Protein AF-J7G886-F1 (afdb_monomer)

Structure (mmCIF, N/CA/C/O backbone):
data_AF-J7G886-F1
#
_entry.id   AF-J7G886-F1
#
l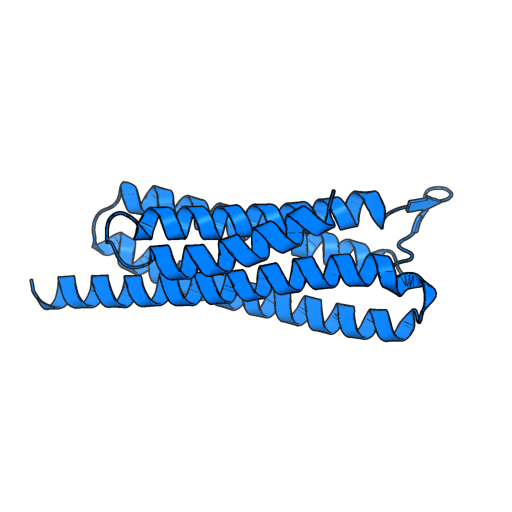oop_
_atom_site.group_PDB
_atom_site.id
_atom_site.type_symbol
_atom_site.label_atom_id
_atom_site.label_alt_id
_atom_site.label_comp_id
_atom_site.label_as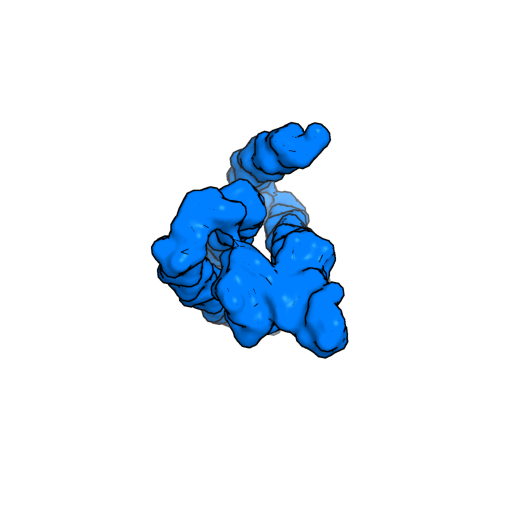ym_id
_atom_site.label_entity_id
_atom_site.label_seq_id
_atom_site.pdbx_PDB_ins_code
_atom_site.Cartn_x
_atom_site.Cartn_y
_atom_site.Cartn_z
_atom_site.occupancy
_atom_site.B_iso_or_equiv
_atom_site.auth_seq_id
_atom_site.auth_comp_id
_atom_site.auth_asym_id
_atom_site.auth_atom_id
_atom_site.pdbx_PDB_model_num
ATOM 1 N N . MET A 1 1 ? -10.108 7.748 -20.318 1.00 38.34 1 MET A N 1
ATOM 2 C CA . MET A 1 1 ? -10.809 7.010 -19.237 1.00 38.34 1 MET A CA 1
ATOM 3 C C . MET A 1 1 ? -10.047 7.001 -17.897 1.00 38.34 1 MET A C 1
ATOM 5 O O . MET A 1 1 ? -10.666 7.257 -16.877 1.00 38.34 1 MET A O 1
ATOM 9 N N . TRP A 1 2 ? -8.718 6.811 -17.862 1.00 29.78 2 TRP A N 1
ATOM 10 C CA . TRP A 1 2 ? -7.922 6.730 -16.613 1.00 29.78 2 TRP A CA 1
ATOM 11 C C . TRP A 1 2 ? -7.721 8.061 -15.855 1.00 29.78 2 TRP A C 1
ATOM 13 O O . TRP A 1 2 ? -7.659 8.070 -14.627 1.00 29.78 2 TRP A O 1
ATOM 23 N N . PHE A 1 3 ? -7.699 9.195 -16.564 1.00 28.08 3 PHE A N 1
ATOM 24 C CA . PHE A 1 3 ? -7.606 10.533 -15.956 1.00 28.08 3 PHE A CA 1
ATOM 25 C C . PHE A 1 3 ? -8.826 10.870 -15.081 1.00 28.08 3 PHE A C 1
ATOM 27 O O . PHE A 1 3 ? -8.686 11.439 -14.001 1.00 28.08 3 PHE A O 1
ATOM 34 N N . PHE A 1 4 ? -10.017 10.431 -15.504 1.00 29.69 4 PHE A N 1
ATOM 35 C CA . PHE A 1 4 ? -11.245 10.562 -14.717 1.00 29.69 4 PHE A CA 1
ATOM 36 C C . PHE A 1 4 ? -11.183 9.742 -13.425 1.00 29.69 4 PHE A C 1
ATOM 38 O O . PHE A 1 4 ? -11.689 10.191 -12.406 1.00 29.69 4 PHE A O 1
ATOM 45 N N . TYR A 1 5 ? -10.506 8.590 -13.430 1.00 35.69 5 TYR A N 1
ATOM 46 C CA . TYR A 1 5 ? -10.410 7.694 -12.276 1.00 35.69 5 TYR A CA 1
ATOM 47 C C . TYR A 1 5 ? -9.501 8.249 -11.165 1.00 35.69 5 TYR A C 1
ATOM 49 O O . TYR A 1 5 ? -9.866 8.203 -9.991 1.00 35.69 5 TYR A O 1
ATOM 57 N N . CYS A 1 6 ? -8.361 8.858 -11.522 1.00 34.44 6 CYS A N 1
ATOM 58 C CA . CYS A 1 6 ? -7.499 9.557 -10.556 1.00 34.44 6 CYS A CA 1
ATOM 59 C C . CYS A 1 6 ? -8.194 10.787 -9.954 1.00 34.44 6 CYS A C 1
ATOM 61 O O . CYS A 1 6 ? -8.121 11.001 -8.744 1.00 34.44 6 CYS A O 1
ATOM 63 N N . PHE A 1 7 ? -8.934 11.544 -10.771 1.00 35.06 7 PHE A N 1
ATOM 64 C CA . PHE A 1 7 ? -9.716 12.688 -10.298 1.00 35.06 7 PHE A CA 1
ATOM 65 C C . PHE A 1 7 ? -10.857 12.252 -9.362 1.00 35.06 7 PHE A C 1
ATOM 67 O O . PHE A 1 7 ? -11.113 12.896 -8.343 1.00 35.06 7 PHE A O 1
ATOM 74 N N . PHE A 1 8 ? -11.505 11.120 -9.661 1.00 40.34 8 PHE A N 1
ATOM 75 C CA . PHE A 1 8 ? -12.571 10.546 -8.836 1.00 40.34 8 PHE A CA 1
ATOM 76 C C . PHE A 1 8 ? -12.041 10.032 -7.488 1.00 40.34 8 PHE A C 1
ATOM 78 O O . PHE A 1 8 ? -12.617 10.342 -6.449 1.00 40.34 8 PHE A O 1
ATOM 85 N N . LEU A 1 9 ? -10.897 9.337 -7.475 1.00 43.22 9 LEU A N 1
ATOM 86 C CA . LEU A 1 9 ? -10.222 8.884 -6.248 1.00 43.22 9 LEU A CA 1
ATOM 87 C C . LEU A 1 9 ? -9.746 10.051 -5.373 1.00 43.22 9 LEU A C 1
ATOM 89 O O . LEU A 1 9 ? -9.846 9.986 -4.149 1.00 43.22 9 LEU A O 1
ATOM 93 N N . GLN A 1 10 ? -9.275 11.143 -5.981 1.00 44.25 10 GLN A N 1
ATOM 94 C CA . GLN A 1 10 ? -8.858 12.339 -5.248 1.00 44.25 10 GLN A CA 1
ATOM 95 C C . GLN A 1 10 ? -10.053 13.065 -4.604 1.00 44.25 10 GLN A C 1
ATOM 97 O O . GLN A 1 10 ? -9.956 13.504 -3.457 1.00 44.25 10 GLN A O 1
ATOM 102 N N . LYS A 1 11 ? -11.208 13.107 -5.286 1.00 44.22 11 LYS A N 1
ATOM 103 C CA . LYS A 1 11 ? -12.474 13.620 -4.731 1.00 44.22 11 LYS A CA 1
ATOM 104 C C . LYS A 1 11 ? -13.032 12.723 -3.617 1.00 44.22 11 LYS A C 1
ATOM 106 O O . LYS A 1 11 ? -13.479 13.236 -2.593 1.00 44.22 11 LYS A O 1
ATOM 111 N N . ILE A 1 12 ? -12.948 11.400 -3.781 1.00 53.50 12 ILE A N 1
ATOM 112 C CA . ILE A 1 12 ? -13.367 10.410 -2.774 1.00 53.50 12 ILE A CA 1
ATOM 113 C C . ILE A 1 12 ? -12.496 10.495 -1.516 1.00 53.50 12 ILE A C 1
ATOM 115 O O . ILE A 1 12 ? -13.039 10.484 -0.415 1.00 53.50 12 ILE A O 1
ATOM 119 N N . ASN A 1 13 ? -11.174 10.659 -1.646 1.00 47.84 13 ASN A N 1
ATOM 120 C CA . ASN A 1 13 ? -10.280 10.846 -0.495 1.00 47.84 13 ASN A CA 1
ATOM 121 C C . ASN A 1 13 ? -10.664 12.083 0.338 1.00 47.84 13 ASN A C 1
ATOM 123 O O . ASN A 1 13 ? -10.640 12.031 1.567 1.00 47.84 13 ASN A O 1
ATOM 127 N N . TYR A 1 14 ? -11.088 13.171 -0.314 1.00 46.97 14 TYR A N 1
ATOM 128 C CA . TYR A 1 14 ? -11.573 14.377 0.366 1.00 46.97 14 TYR A CA 1
ATOM 129 C C . TYR A 1 14 ? -12.938 14.166 1.043 1.00 46.97 14 TYR A C 1
ATOM 131 O O . TYR A 1 14 ? -13.145 14.583 2.182 1.00 46.97 14 TYR A O 1
ATOM 139 N N . GLN A 1 15 ? -13.869 13.475 0.377 1.00 44.41 15 GLN A N 1
ATOM 140 C CA . GLN A 1 15 ? -15.198 13.181 0.928 1.00 44.41 15 GLN A CA 1
ATOM 141 C C . GLN A 1 15 ? -15.174 12.137 2.056 1.00 44.41 15 GLN A C 1
ATOM 143 O O . GLN A 1 15 ? -15.980 12.216 2.983 1.00 44.41 15 GLN A O 1
ATOM 148 N N . LEU A 1 16 ? -14.224 11.199 2.042 1.00 46.91 16 LEU A N 1
ATOM 149 C CA . LEU A 1 16 ? -13.990 10.258 3.142 1.00 46.91 16 LEU A CA 1
ATOM 150 C C . LEU A 1 16 ? -13.509 10.960 4.412 1.00 46.91 16 LEU A C 1
ATOM 152 O O . LEU A 1 16 ? -13.901 10.561 5.508 1.00 46.91 16 LEU A O 1
ATOM 156 N N . CYS A 1 17 ? -12.740 12.041 4.257 1.00 43.94 17 CYS A N 1
ATOM 157 C CA . CYS A 1 17 ? -12.354 12.923 5.356 1.00 43.94 17 CYS A CA 1
ATOM 158 C C . CYS A 1 17 ? -13.584 13.596 6.009 1.00 43.94 17 CYS A C 1
ATOM 160 O O . CYS A 1 17 ? -13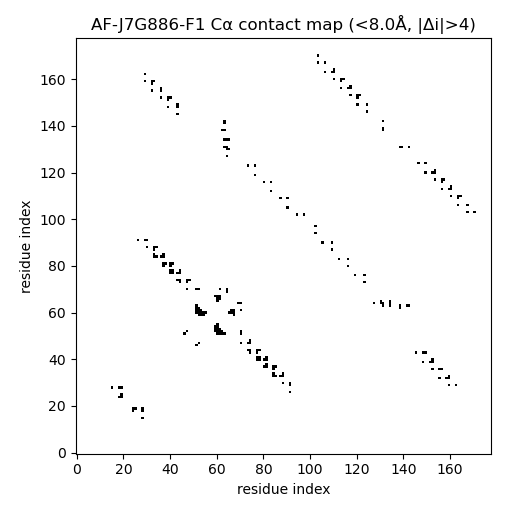.626 13.778 7.222 1.00 43.94 17 CYS A O 1
ATOM 162 N N . LEU A 1 18 ? -14.637 13.888 5.230 1.00 40.72 18 LEU A N 1
ATOM 163 C CA . LEU A 1 18 ? -15.890 14.498 5.709 1.00 40.72 18 LEU A CA 1
ATOM 164 C C . LEU A 1 18 ? -16.891 13.494 6.320 1.00 40.72 18 LEU A C 1
ATOM 166 O O . LEU A 1 18 ? -17.712 13.866 7.157 1.00 40.72 18 LEU A O 1
ATOM 170 N N . LEU A 1 19 ? -16.823 12.202 5.977 1.00 44.38 19 LEU A N 1
ATOM 171 C CA . LEU A 1 19 ? -17.707 11.151 6.523 1.00 44.38 19 LEU A CA 1
ATOM 172 C C . LEU A 1 19 ? -17.414 10.769 7.993 1.00 44.38 19 LEU A C 1
ATOM 174 O O . LEU A 1 19 ? -18.126 9.951 8.584 1.00 44.38 19 LEU A O 1
ATOM 178 N N . TYR A 1 20 ? -16.409 11.399 8.598 1.00 45.69 20 TYR A N 1
ATOM 179 C CA . TYR A 1 20 ? -15.789 11.082 9.886 1.00 45.69 20 TYR A CA 1
ATOM 180 C C . TYR A 1 20 ? -16.651 11.321 11.150 1.00 45.69 20 TYR A C 1
ATOM 182 O O . TYR A 1 20 ? -16.273 10.923 12.251 1.00 45.69 20 TYR A O 1
ATOM 190 N N . ILE A 1 21 ? -17.836 11.930 11.030 1.00 47.62 21 ILE A N 1
ATOM 191 C CA . ILE A 1 21 ? -18.557 12.529 12.176 1.00 47.62 21 ILE A CA 1
ATOM 192 C C . ILE A 1 21 ? -19.520 11.567 12.933 1.00 47.62 21 ILE A C 1
ATOM 194 O O . ILE A 1 21 ? -20.110 11.954 13.936 1.00 47.62 21 ILE A O 1
ATOM 198 N N . SER A 1 22 ? -19.672 10.278 12.577 1.00 43.94 22 SER A N 1
ATOM 199 C CA . SER A 1 22 ? -20.591 9.363 13.313 1.00 43.94 22 SER A CA 1
ATOM 200 C C . SER A 1 22 ? -20.010 7.982 13.663 1.00 43.94 22 SER A C 1
ATOM 202 O O . SER A 1 22 ? -19.372 7.328 12.844 1.00 43.94 22 SER A O 1
ATOM 204 N N . LYS A 1 23 ? -20.287 7.487 14.885 1.00 46.59 23 LYS A N 1
ATOM 205 C CA . LYS A 1 23 ? -19.792 6.203 15.445 1.00 46.59 23 LYS A CA 1
ATOM 206 C C . LYS A 1 23 ? -20.083 4.969 14.572 1.00 46.59 23 LYS A C 1
ATOM 208 O O . LYS A 1 23 ? -19.244 4.077 14.514 1.00 46.59 23 LYS A O 1
ATOM 213 N N . LYS A 1 24 ? -21.237 4.907 13.888 1.00 50.38 24 LYS A N 1
ATOM 214 C CA . LYS A 1 24 ? -21.554 3.819 12.932 1.00 50.38 24 LYS A CA 1
ATOM 215 C C . LYS A 1 24 ? -20.799 3.969 11.604 1.00 50.38 24 LYS A C 1
ATOM 217 O O . LYS A 1 24 ? -20.527 2.971 10.949 1.00 50.38 24 LYS A O 1
ATOM 222 N N . LYS A 1 25 ? -20.408 5.196 11.241 1.00 61.03 25 LYS A N 1
ATOM 223 C CA . LYS A 1 25 ? -19.623 5.482 10.034 1.00 61.03 25 LYS A CA 1
ATOM 224 C C . LYS A 1 25 ? -18.153 5.106 10.207 1.00 61.03 25 LYS A C 1
ATOM 226 O O . LYS A 1 25 ? -17.530 4.744 9.231 1.00 61.03 25 LYS A O 1
ATOM 231 N N . PHE A 1 26 ? -17.617 5.075 11.428 1.00 68.88 26 PHE A N 1
ATOM 232 C CA . PHE A 1 26 ? -16.184 4.850 11.661 1.00 68.88 26 PHE A CA 1
ATOM 233 C C . PHE A 1 26 ? -15.667 3.467 11.221 1.00 68.88 26 PHE A C 1
ATOM 235 O O . PHE A 1 26 ? -14.660 3.378 10.522 1.00 68.88 26 PHE A O 1
ATOM 242 N N . LYS A 1 27 ? -16.378 2.384 11.574 1.00 74.50 27 LYS A N 1
ATOM 243 C CA . LYS A 1 27 ? -16.023 1.021 11.128 1.00 74.50 27 LYS A CA 1
ATOM 244 C C . LYS A 1 27 ? -16.118 0.888 9.608 1.00 74.50 27 LYS A C 1
ATOM 246 O O . LYS A 1 27 ? -15.255 0.279 8.984 1.00 74.50 27 LYS A O 1
ATOM 251 N N . PHE A 1 28 ? -17.144 1.505 9.023 1.00 78.44 28 PHE A N 1
ATOM 252 C CA . PHE A 1 28 ? -17.324 1.559 7.578 1.00 78.44 28 PHE A CA 1
ATOM 253 C C . PHE A 1 28 ? -16.210 2.369 6.899 1.00 78.44 28 PHE A C 1
ATOM 255 O O . PHE A 1 28 ? -15.655 1.916 5.907 1.00 78.44 28 PHE A O 1
ATOM 262 N N . THR A 1 29 ? -15.800 3.506 7.470 1.00 78.56 29 THR A N 1
ATOM 263 C CA . THR A 1 29 ? -14.669 4.308 6.987 1.00 78.56 29 THR A CA 1
ATOM 264 C C . THR A 1 29 ? -13.368 3.509 7.027 1.00 78.56 29 THR A C 1
ATOM 266 O O . THR A 1 29 ? -12.637 3.522 6.043 1.00 78.56 29 THR A O 1
ATOM 269 N N . ARG A 1 30 ? -13.093 2.756 8.103 1.00 81.06 30 ARG A N 1
ATOM 270 C CA . ARG A 1 30 ? -11.923 1.855 8.174 1.00 81.06 30 ARG A CA 1
ATOM 271 C C . ARG A 1 30 ? -11.953 0.793 7.089 1.00 81.06 30 ARG A C 1
ATOM 273 O O . ARG A 1 30 ? -10.993 0.661 6.340 1.00 81.06 30 ARG A O 1
ATOM 280 N N . PHE A 1 31 ? -13.075 0.086 6.977 1.00 85.88 31 PHE A N 1
ATOM 281 C CA . PHE A 1 31 ? -13.272 -0.919 5.940 1.00 85.88 31 PHE A CA 1
ATOM 282 C C . PHE A 1 31 ? -13.021 -0.343 4.541 1.00 85.88 31 PHE A C 1
ATOM 284 O O . PHE A 1 31 ? -12.310 -0.941 3.734 1.00 85.88 31 PHE A O 1
ATOM 291 N N . LEU A 1 32 ? -13.560 0.845 4.271 1.00 86.19 32 LEU A N 1
ATOM 292 C CA . LEU A 1 32 ? -13.453 1.505 2.981 1.00 86.19 32 LEU A CA 1
ATOM 293 C C . LEU A 1 32 ? -12.010 1.956 2.701 1.00 86.19 32 LEU A C 1
ATOM 295 O O . LEU A 1 32 ? -11.483 1.646 1.636 1.00 86.19 32 LEU A O 1
ATOM 299 N N . ILE A 1 33 ? -11.326 2.586 3.663 1.00 86.44 33 ILE A N 1
ATOM 300 C CA . ILE A 1 33 ? -9.911 2.976 3.521 1.00 86.44 33 ILE A CA 1
ATOM 301 C C . ILE A 1 33 ? -9.030 1.745 3.264 1.00 86.44 33 ILE A C 1
ATOM 303 O O . ILE A 1 33 ? -8.197 1.773 2.358 1.00 86.44 33 ILE A O 1
ATOM 307 N N . TYR A 1 34 ? -9.221 0.653 4.011 1.00 88.88 34 TYR A N 1
ATOM 308 C CA . TYR A 1 34 ? -8.404 -0.557 3.857 1.00 88.88 34 TYR A CA 1
ATOM 309 C C . TYR A 1 34 ? -8.686 -1.258 2.526 1.00 88.88 34 TYR A C 1
ATOM 311 O O . TYR A 1 34 ? -7.758 -1.724 1.868 1.00 88.88 34 TYR A O 1
ATOM 319 N N . SER A 1 35 ? -9.942 -1.252 2.073 1.00 88.44 35 SER A N 1
ATOM 320 C CA . SER A 1 35 ? -10.323 -1.769 0.755 1.00 88.44 35 SER A CA 1
ATOM 321 C C . SER A 1 35 ? -9.674 -0.966 -0.373 1.00 88.44 35 SER A C 1
ATOM 323 O O . SER A 1 35 ? -9.091 -1.550 -1.286 1.00 88.44 35 SER A O 1
ATOM 325 N N . ILE A 1 36 ? -9.702 0.373 -0.292 1.00 88.75 36 ILE A N 1
ATOM 326 C CA . ILE A 1 36 ? -9.023 1.241 -1.264 1.00 88.75 36 ILE A CA 1
ATOM 327 C C . ILE A 1 36 ? -7.511 0.984 -1.241 1.00 88.75 36 ILE A C 1
ATOM 329 O O . ILE A 1 36 ? -6.888 0.921 -2.301 1.00 88.75 36 ILE A O 1
ATOM 333 N N . PHE A 1 37 ? -6.910 0.807 -0.064 1.00 88.75 37 PHE A N 1
ATOM 334 C CA . PHE A 1 37 ? -5.486 0.505 0.061 1.00 88.75 37 PHE A CA 1
ATOM 335 C C . PHE A 1 37 ? -5.112 -0.818 -0.623 1.00 88.75 37 PHE A C 1
ATOM 337 O O . PHE A 1 37 ? -4.203 -0.833 -1.454 1.00 88.75 37 PHE A O 1
ATOM 344 N N . VAL A 1 38 ? -5.844 -1.905 -0.343 1.00 91.94 38 VAL A N 1
ATOM 345 C CA . VAL A 1 38 ? -5.640 -3.213 -0.997 1.00 91.94 38 VAL A CA 1
ATOM 346 C C . VAL A 1 38 ? -5.783 -3.087 -2.506 1.00 91.94 38 VAL A C 1
ATOM 348 O O . VAL A 1 38 ? -4.942 -3.591 -3.249 1.00 91.94 38 VAL A O 1
ATOM 351 N N . PHE A 1 39 ? -6.814 -2.379 -2.965 1.00 90.62 39 PHE A N 1
ATOM 352 C CA . PHE A 1 39 ? -7.054 -2.173 -4.385 1.00 90.62 39 PHE A CA 1
ATOM 353 C C . PHE A 1 39 ? -5.906 -1.413 -5.065 1.00 90.62 39 PHE A C 1
ATOM 355 O O . PHE A 1 39 ? -5.445 -1.834 -6.122 1.00 90.62 39 PHE A O 1
ATOM 362 N N . ASN A 1 40 ? -5.379 -0.352 -4.445 1.00 86.12 40 ASN A N 1
ATOM 363 C CA . ASN A 1 40 ? -4.229 0.385 -4.982 1.00 86.12 40 ASN A CA 1
ATOM 364 C C . ASN A 1 40 ? -2.951 -0.470 -4.994 1.00 86.12 40 ASN A C 1
ATOM 366 O O . ASN A 1 40 ? -2.216 -0.453 -5.980 1.00 86.12 40 ASN A O 1
ATOM 370 N N . ALA A 1 41 ? -2.696 -1.258 -3.945 1.00 88.19 41 ALA A N 1
ATOM 371 C CA . ALA A 1 41 ? -1.558 -2.179 -3.908 1.00 88.19 41 ALA A CA 1
ATOM 372 C C . ALA A 1 41 ? -1.673 -3.277 -4.984 1.00 88.19 41 ALA A C 1
ATOM 374 O O . ALA A 1 41 ? -0.689 -3.617 -5.646 1.00 88.19 41 ALA A O 1
ATOM 375 N N . TYR A 1 42 ? -2.886 -3.790 -5.210 1.00 90.50 42 TYR A N 1
ATOM 376 C CA . TYR A 1 42 ? -3.182 -4.730 -6.288 1.00 90.50 42 TYR A CA 1
ATOM 377 C C . TYR A 1 42 ? -2.974 -4.105 -7.666 1.00 90.50 42 TYR A C 1
ATOM 379 O O . TYR A 1 42 ? -2.291 -4.698 -8.501 1.00 90.50 42 TYR A O 1
ATOM 387 N N . GLN A 1 43 ? -3.495 -2.897 -7.897 1.00 87.81 43 GLN A N 1
ATOM 388 C CA . GLN A 1 43 ? -3.276 -2.169 -9.145 1.00 87.81 43 GLN A CA 1
ATOM 389 C C . GLN A 1 43 ? -1.791 -1.936 -9.406 1.00 87.81 43 GLN A C 1
ATOM 391 O O . GLN A 1 43 ? -1.341 -2.138 -10.531 1.00 87.81 43 GLN A O 1
ATOM 396 N N . LEU A 1 44 ? -1.018 -1.582 -8.376 1.00 86.12 44 LEU A N 1
ATOM 397 C CA . LEU A 1 44 ? 0.426 -1.419 -8.497 1.00 86.12 44 LEU A CA 1
ATOM 398 C C . LEU A 1 44 ? 1.096 -2.723 -8.934 1.00 86.12 44 LEU A C 1
ATOM 400 O O . LEU A 1 44 ? 1.834 -2.736 -9.917 1.00 86.12 44 LEU A O 1
ATOM 404 N N . LYS A 1 45 ? 0.786 -3.839 -8.262 1.00 88.50 45 LYS A N 1
ATOM 405 C CA . LYS A 1 45 ? 1.306 -5.165 -8.622 1.00 88.50 45 LYS A CA 1
ATOM 406 C C . LYS A 1 45 ? 0.933 -5.544 -10.056 1.00 88.50 45 LYS A C 1
ATOM 408 O O . LYS A 1 45 ? 1.794 -6.008 -10.801 1.00 88.50 45 LYS A O 1
ATOM 413 N N . PHE A 1 46 ? -0.330 -5.366 -10.436 1.00 87.12 46 PHE A N 1
ATOM 414 C CA . PHE A 1 46 ? -0.833 -5.686 -11.771 1.00 87.12 46 PHE A CA 1
ATOM 415 C C . PHE A 1 46 ? -0.134 -4.843 -12.840 1.00 87.12 46 PHE A C 1
ATOM 417 O O . PHE A 1 46 ? 0.347 -5.380 -13.834 1.00 87.12 46 PHE A O 1
ATOM 424 N N . TYR A 1 47 ? -0.004 -3.537 -12.604 1.00 82.50 47 TYR A N 1
ATOM 425 C CA . TYR A 1 47 ? 0.669 -2.618 -13.514 1.00 82.50 47 TYR A CA 1
ATOM 426 C C . TYR A 1 47 ? 2.146 -2.982 -13.703 1.00 82.50 47 TYR A C 1
ATOM 428 O O . TYR A 1 47 ? 2.612 -3.081 -14.835 1.00 82.50 47 TYR A O 1
ATOM 436 N N . LEU A 1 48 ? 2.862 -3.254 -12.607 1.00 79.81 48 LEU A N 1
ATOM 437 C CA . LEU A 1 48 ? 4.249 -3.721 -12.642 1.00 79.81 48 LEU A CA 1
ATOM 438 C C . LEU A 1 48 ? 4.390 -5.054 -13.396 1.00 79.81 48 LEU A C 1
ATOM 440 O O . LEU A 1 48 ? 5.299 -5.217 -14.206 1.00 79.81 48 LEU A O 1
ATOM 444 N N . SER A 1 49 ? 3.492 -6.007 -13.136 1.00 81.44 49 SER A N 1
ATOM 445 C CA . SER A 1 49 ? 3.592 -7.362 -13.691 1.00 81.44 49 SER A CA 1
ATOM 446 C C . SER A 1 49 ? 3.276 -7.409 -15.184 1.00 81.44 49 SER A C 1
ATOM 448 O O . SER A 1 49 ? 3.917 -8.170 -15.896 1.00 81.44 49 SER A O 1
ATOM 450 N N . ASN A 1 50 ? 2.327 -6.595 -15.657 1.00 75.94 50 ASN A N 1
ATOM 451 C CA . ASN A 1 50 ? 1.811 -6.699 -17.025 1.00 75.94 50 ASN A CA 1
ATOM 452 C C . ASN A 1 50 ? 2.369 -5.648 -17.985 1.00 75.94 50 ASN A C 1
ATOM 454 O O . ASN A 1 50 ? 2.469 -5.920 -19.174 1.00 75.94 50 ASN A O 1
ATOM 458 N N . ASN A 1 51 ? 2.722 -4.455 -17.495 1.00 68.81 51 ASN A N 1
ATOM 459 C CA . ASN A 1 51 ? 3.154 -3.353 -18.366 1.00 68.81 51 ASN A CA 1
ATOM 460 C C . ASN A 1 51 ? 4.658 -3.091 -18.308 1.00 68.81 51 ASN A C 1
ATOM 462 O O . ASN A 1 51 ? 5.182 -2.349 -19.136 1.00 68.81 51 ASN A O 1
ATOM 466 N N . ILE A 1 52 ? 5.351 -3.645 -17.311 1.00 68.31 52 ILE A N 1
ATOM 467 C CA . ILE A 1 52 ? 6.773 -3.364 -17.086 1.00 68.31 52 ILE A CA 1
ATOM 468 C C . ILE A 1 52 ? 7.629 -4.615 -17.268 1.00 68.31 52 ILE A C 1
ATOM 470 O O . ILE A 1 52 ? 8.793 -4.488 -17.624 1.00 68.31 52 ILE A O 1
ATOM 474 N N . ARG A 1 53 ? 7.073 -5.816 -17.090 1.00 65.12 53 ARG A N 1
ATOM 475 C CA . ARG A 1 53 ? 7.795 -7.077 -17.269 1.00 65.12 53 ARG A CA 1
ATOM 476 C C . ARG A 1 53 ? 7.608 -7.598 -18.695 1.00 65.12 53 ARG A C 1
ATOM 478 O O . ARG A 1 53 ? 6.576 -8.176 -19.012 1.00 65.12 53 ARG A O 1
ATOM 485 N N . PHE A 1 54 ? 8.621 -7.438 -19.541 1.00 63.78 54 PHE A N 1
ATOM 486 C CA . PHE A 1 54 ? 8.650 -8.031 -20.880 1.00 63.78 54 PHE A CA 1
ATOM 487 C C . PHE A 1 54 ? 9.506 -9.294 -20.869 1.00 63.78 54 PHE A C 1
ATOM 489 O O . PHE A 1 54 ? 10.504 -9.365 -20.156 1.00 63.78 54 PHE A O 1
ATOM 496 N N . THR A 1 55 ? 9.129 -10.305 -21.645 1.00 55.81 55 THR A N 1
ATOM 497 C CA . THR A 1 55 ? 9.963 -11.493 -21.866 1.00 55.81 55 THR A CA 1
ATOM 498 C C . THR A 1 55 ? 10.595 -11.376 -23.247 1.00 55.81 55 THR A C 1
ATOM 500 O O . THR A 1 55 ? 9.889 -11.368 -24.248 1.00 55.81 55 THR A O 1
ATOM 503 N N . VAL A 1 56 ? 11.922 -11.257 -23.309 1.00 56.34 56 VAL A N 1
ATOM 504 C CA . VAL A 1 56 ? 12.692 -11.217 -24.559 1.00 56.34 56 VAL A CA 1
ATOM 505 C C . VAL A 1 56 ? 13.655 -12.398 -24.541 1.00 56.34 56 VAL A C 1
ATOM 507 O O . VAL A 1 56 ? 14.514 -12.476 -23.666 1.00 56.34 56 VAL A O 1
ATOM 510 N N . MET A 1 57 ? 13.498 -13.343 -25.475 1.00 50.91 57 MET 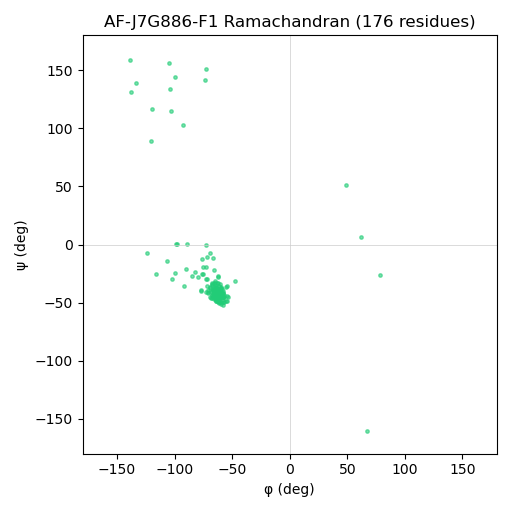A N 1
ATOM 511 C CA . MET A 1 57 ? 14.353 -14.540 -25.591 1.00 50.91 57 MET A CA 1
ATOM 512 C C . MET A 1 57 ? 14.551 -15.290 -24.254 1.00 50.91 57 MET A C 1
ATOM 514 O O . MET A 1 57 ? 15.677 -15.538 -23.827 1.00 50.91 57 MET A O 1
ATOM 518 N N . ASN A 1 58 ? 13.454 -15.607 -23.555 1.00 55.97 58 ASN A N 1
ATOM 519 C CA . ASN A 1 58 ? 13.434 -16.263 -22.232 1.00 55.97 58 ASN A CA 1
ATOM 520 C C . ASN A 1 58 ? 14.098 -15.485 -21.081 1.00 55.97 58 ASN A C 1
ATOM 522 O O . ASN A 1 58 ? 14.178 -15.992 -19.962 1.00 55.97 58 ASN A O 1
ATOM 526 N N . ARG A 1 59 ? 14.529 -14.240 -21.307 1.00 47.56 59 ARG A N 1
ATOM 527 C CA . ARG A 1 59 ? 15.006 -13.336 -20.258 1.00 47.56 59 ARG A CA 1
ATOM 528 C C . ARG A 1 59 ? 13.939 -12.293 -19.968 1.00 47.56 59 ARG A C 1
ATOM 530 O O . ARG A 1 59 ? 13.337 -11.715 -20.870 1.00 47.56 59 ARG A O 1
ATOM 537 N N . ILE A 1 60 ? 13.678 -12.071 -18.687 1.00 60.88 60 ILE A N 1
ATOM 538 C CA . ILE A 1 60 ? 12.788 -10.997 -18.252 1.00 60.88 60 ILE A CA 1
ATOM 539 C C . ILE A 1 60 ? 13.533 -9.674 -18.445 1.00 60.88 60 ILE A C 1
ATOM 541 O O . ILE A 1 60 ? 14.738 -9.601 -18.222 1.00 60.88 60 ILE A O 1
ATOM 545 N N . TRP A 1 61 ? 12.840 -8.626 -18.868 1.00 62.16 61 TRP A N 1
ATOM 546 C CA . TRP A 1 61 ? 13.402 -7.293 -19.023 1.00 62.16 61 TRP A CA 1
ATOM 547 C C . TRP A 1 61 ? 12.410 -6.262 -18.493 1.00 62.16 61 TRP A C 1
ATOM 549 O O . TRP A 1 61 ? 11.223 -6.326 -18.815 1.00 62.16 61 TRP A O 1
ATOM 559 N N . CYS A 1 62 ? 12.888 -5.337 -17.654 1.00 71.12 62 CYS A N 1
ATOM 560 C CA . CYS A 1 62 ? 12.068 -4.272 -17.076 1.00 71.12 62 CYS A CA 1
ATOM 561 C C . CYS A 1 62 ? 12.611 -2.891 -17.459 1.00 71.12 62 CYS A C 1
ATOM 563 O O . CYS A 1 62 ? 13.415 -2.320 -16.715 1.00 71.12 62 CYS A O 1
ATOM 565 N N . PRO A 1 63 ? 12.169 -2.322 -18.596 1.00 61.47 63 PRO A N 1
ATOM 566 C CA . PRO A 1 63 ? 12.700 -1.065 -19.119 1.00 61.47 63 PRO A CA 1
ATOM 567 C C . PRO A 1 63 ? 12.469 0.124 -18.177 1.00 61.47 63 PRO A C 1
ATOM 569 O O . PRO A 1 63 ? 13.283 1.039 -18.148 1.00 61.47 63 PRO A O 1
ATOM 572 N N . ALA A 1 64 ? 11.421 0.091 -17.344 1.00 64.19 64 ALA A N 1
ATOM 573 C CA . ALA A 1 64 ? 11.152 1.155 -16.370 1.00 64.19 64 ALA A CA 1
ATOM 574 C C . ALA A 1 64 ? 12.067 1.126 -15.131 1.00 64.19 64 ALA A C 1
ATOM 576 O O . ALA A 1 64 ? 12.074 2.087 -14.368 1.00 64.19 64 ALA A O 1
ATOM 577 N N . PHE A 1 65 ? 12.821 0.042 -14.915 1.00 67.25 65 PHE A N 1
ATOM 578 C CA . PHE A 1 65 ? 13.721 -0.105 -13.763 1.00 67.25 65 PHE A CA 1
ATOM 579 C C . PHE A 1 65 ? 15.174 -0.402 -14.151 1.00 67.25 65 PHE A C 1
ATOM 581 O O . PHE A 1 65 ? 16.054 -0.396 -13.290 1.00 67.25 65 PHE A O 1
ATOM 588 N N . GLY A 1 66 ? 15.445 -0.648 -15.435 1.00 66.19 66 GLY A N 1
ATOM 589 C CA . GLY A 1 66 ? 16.771 -0.953 -15.972 1.00 66.19 66 GLY A CA 1
ATOM 590 C C . GLY A 1 66 ? 17.230 -2.395 -15.728 1.00 66.19 66 GLY A C 1
ATOM 591 O O . GLY A 1 66 ? 17.992 -2.924 -16.530 1.00 66.19 66 GLY A O 1
ATOM 592 N N . THR A 1 67 ? 16.740 -3.065 -14.676 1.00 74.25 67 THR A N 1
ATOM 593 C CA . THR A 1 67 ? 17.068 -4.469 -14.373 1.00 74.25 67 THR A CA 1
ATOM 594 C C . THR A 1 67 ? 15.848 -5.277 -13.918 1.00 74.25 67 THR A C 1
ATOM 596 O O . THR A 1 67 ? 14.839 -4.732 -13.459 1.00 74.25 67 THR A O 1
ATOM 599 N N . THR A 1 68 ? 15.944 -6.602 -14.038 1.00 77.94 68 THR A N 1
ATOM 600 C CA . THR A 1 68 ? 14.928 -7.568 -13.589 1.00 77.94 68 THR A CA 1
ATOM 601 C C . THR A 1 68 ? 14.757 -7.593 -12.079 1.00 77.94 68 THR A C 1
ATOM 603 O O . THR A 1 68 ? 13.631 -7.565 -11.591 1.00 77.94 68 THR A O 1
ATOM 606 N N . GLU A 1 69 ? 15.863 -7.579 -11.336 1.00 80.69 69 GLU A N 1
ATOM 607 C CA . GLU A 1 69 ? 15.863 -7.651 -9.871 1.00 80.69 69 GLU A CA 1
ATOM 608 C C . GLU A 1 69 ? 15.079 -6.497 -9.240 1.00 80.69 69 GLU A C 1
ATOM 610 O O . GLU A 1 69 ? 14.266 -6.699 -8.340 1.00 80.69 69 GLU A O 1
ATOM 615 N N . ARG A 1 70 ? 15.262 -5.278 -9.760 1.00 81.12 70 ARG A N 1
ATOM 616 C CA . ARG A 1 70 ? 14.563 -4.072 -9.288 1.00 81.12 70 ARG A CA 1
ATOM 617 C C . ARG A 1 70 ? 13.047 -4.183 -9.475 1.00 81.12 70 ARG A C 1
ATOM 619 O O . ARG A 1 70 ? 12.268 -3.792 -8.606 1.00 81.12 70 ARG A O 1
ATOM 626 N N . CYS A 1 71 ? 12.641 -4.774 -10.592 1.00 78.88 71 CYS A N 1
ATOM 627 C CA . CYS A 1 71 ? 11.251 -5.049 -10.932 1.00 78.88 71 CYS A CA 1
ATOM 628 C C . CYS A 1 71 ? 10.633 -6.097 -9.996 1.00 78.88 71 CYS A C 1
ATOM 630 O O . CYS A 1 71 ? 9.541 -5.896 -9.463 1.00 78.88 71 CYS A O 1
ATOM 632 N N . ASP A 1 72 ? 11.361 -7.187 -9.735 1.00 83.69 72 ASP A N 1
ATOM 633 C CA . ASP A 1 72 ? 10.929 -8.237 -8.814 1.00 83.69 72 ASP A CA 1
ATOM 634 C C . ASP A 1 72 ? 10.804 -7.715 -7.376 1.00 83.69 72 ASP A C 1
ATOM 636 O O . ASP A 1 72 ? 9.838 -8.055 -6.691 1.00 83.69 72 ASP A O 1
ATOM 640 N N . ILE A 1 73 ? 11.709 -6.836 -6.928 1.00 85.88 73 ILE A N 1
ATOM 641 C CA . ILE A 1 73 ? 11.598 -6.159 -5.626 1.00 85.88 73 ILE A CA 1
ATOM 642 C C . ILE A 1 73 ? 10.304 -5.339 -5.559 1.00 85.88 73 ILE A C 1
ATOM 644 O O . ILE A 1 73 ? 9.533 -5.497 -4.612 1.00 85.88 73 ILE A O 1
ATOM 648 N N . ALA A 1 74 ? 10.017 -4.511 -6.568 1.00 83.56 74 ALA A N 1
ATOM 649 C CA . ALA A 1 74 ? 8.803 -3.693 -6.592 1.00 83.56 74 ALA A CA 1
ATOM 650 C C . ALA A 1 74 ? 7.518 -4.547 -6.599 1.00 83.56 74 ALA A C 1
ATOM 652 O O . ALA A 1 74 ? 6.549 -4.224 -5.902 1.00 83.56 74 ALA A O 1
ATOM 653 N N . ILE A 1 75 ? 7.512 -5.666 -7.335 1.00 87.06 75 ILE A N 1
ATOM 654 C CA . ILE A 1 75 ? 6.390 -6.618 -7.371 1.00 87.06 75 ILE A CA 1
ATOM 655 C C . ILE A 1 75 ? 6.211 -7.299 -6.009 1.00 87.06 75 ILE A C 1
ATOM 657 O O . ILE A 1 75 ? 5.087 -7.361 -5.504 1.00 87.06 75 ILE A O 1
ATOM 661 N N . ARG A 1 76 ? 7.298 -7.780 -5.388 1.00 90.06 76 ARG A N 1
ATOM 662 C CA . ARG A 1 76 ? 7.262 -8.416 -4.060 1.00 90.06 76 ARG A CA 1
ATOM 663 C C . ARG A 1 76 ? 6.756 -7.451 -2.998 1.00 90.06 76 ARG A C 1
ATOM 665 O O . ARG A 1 76 ? 5.862 -7.810 -2.241 1.00 90.06 76 ARG A O 1
ATOM 672 N N . VAL A 1 77 ? 7.258 -6.219 -2.983 1.00 89.12 77 VAL A N 1
ATOM 673 C CA . VAL A 1 77 ? 6.803 -5.173 -2.057 1.00 89.12 77 VAL A CA 1
ATOM 674 C C . VAL A 1 77 ? 5.314 -4.870 -2.248 1.00 89.12 77 VAL A C 1
ATOM 676 O O . VAL A 1 77 ? 4.571 -4.792 -1.270 1.00 89.12 77 VAL A O 1
ATOM 679 N N . SER A 1 78 ? 4.847 -4.792 -3.497 1.00 88.38 78 SER A N 1
ATOM 680 C CA . SER A 1 78 ? 3.422 -4.593 -3.790 1.00 88.38 78 SER A CA 1
ATOM 681 C C . SER A 1 78 ? 2.568 -5.767 -3.302 1.00 88.38 78 SER A C 1
ATOM 683 O O . SER A 1 78 ? 1.500 -5.562 -2.731 1.00 88.38 78 SER A O 1
ATOM 685 N N . PHE A 1 79 ? 3.051 -7.002 -3.463 1.00 91.00 79 PHE A N 1
ATOM 686 C CA . PHE A 1 79 ? 2.377 -8.195 -2.953 1.00 91.00 79 PHE A CA 1
ATOM 687 C C . PHE A 1 79 ? 2.320 -8.234 -1.422 1.00 91.00 79 PHE A C 1
ATOM 689 O O . PHE A 1 79 ? 1.262 -8.505 -0.860 1.00 91.00 79 PHE A O 1
ATOM 696 N N . VAL A 1 80 ? 3.418 -7.891 -0.748 1.00 91.50 80 VAL A N 1
ATOM 697 C CA . VAL A 1 80 ? 3.457 -7.738 0.712 1.00 91.50 80 VAL A CA 1
ATOM 698 C C . VAL A 1 80 ? 2.438 -6.688 1.166 1.00 91.50 80 VAL A C 1
ATOM 700 O O . VAL A 1 80 ? 1.687 -6.933 2.106 1.00 91.50 80 VAL A O 1
ATOM 703 N N . GLY A 1 81 ? 2.316 -5.567 0.447 1.00 88.31 81 GLY A N 1
ATOM 704 C CA . GLY A 1 81 ? 1.287 -4.562 0.722 1.00 88.31 81 GLY A CA 1
ATOM 705 C C . GLY A 1 81 ? -0.149 -5.074 0.594 1.00 88.31 81 GLY A C 1
ATOM 706 O O . GLY A 1 81 ? -0.988 -4.726 1.422 1.00 88.31 81 GLY A O 1
ATOM 707 N N . ILE A 1 82 ? -0.434 -5.945 -0.378 1.00 92.25 82 ILE A N 1
ATOM 708 C CA . ILE A 1 82 ? -1.745 -6.607 -0.497 1.00 92.25 82 ILE A CA 1
ATOM 709 C C . ILE A 1 82 ? -2.015 -7.483 0.730 1.00 92.25 82 ILE A C 1
ATOM 711 O O . ILE A 1 82 ? -3.079 -7.365 1.335 1.00 92.25 82 ILE A O 1
ATOM 715 N N . LEU A 1 83 ? -1.054 -8.329 1.120 1.00 92.50 83 LEU A N 1
ATOM 716 C CA . LEU A 1 83 ? -1.196 -9.216 2.279 1.00 92.50 83 LEU A CA 1
ATOM 717 C C . LEU A 1 83 ? -1.449 -8.424 3.565 1.00 92.50 83 LEU A C 1
ATOM 719 O O . LEU A 1 83 ? -2.353 -8.766 4.327 1.00 92.50 83 LEU A O 1
ATOM 723 N N . PHE A 1 84 ? -0.718 -7.326 3.769 1.00 89.44 84 PHE A N 1
ATOM 724 C CA . PHE A 1 84 ? -0.960 -6.432 4.897 1.00 89.44 84 PHE A CA 1
ATOM 725 C C . PHE A 1 84 ? -2.344 -5.799 4.843 1.00 89.44 84 PHE A C 1
ATOM 727 O O . PHE A 1 84 ? -3.057 -5.827 5.838 1.00 89.44 84 PHE A O 1
ATOM 734 N N . GLY A 1 85 ? -2.770 -5.270 3.698 1.00 87.88 85 GLY A N 1
ATOM 735 C CA . GLY A 1 85 ? -4.103 -4.686 3.581 1.00 87.88 85 GLY A CA 1
ATOM 736 C C . GLY A 1 85 ? -5.226 -5.699 3.859 1.00 87.88 85 GLY A C 1
ATOM 737 O O . GLY A 1 85 ? -6.196 -5.363 4.535 1.00 87.88 85 GLY A O 1
ATOM 738 N N . ILE A 1 86 ? -5.072 -6.956 3.424 1.00 91.12 86 ILE A N 1
ATOM 739 C CA . ILE A 1 86 ? -6.011 -8.047 3.738 1.00 91.12 86 ILE A CA 1
ATOM 740 C C . ILE A 1 86 ? -6.005 -8.355 5.238 1.00 91.12 86 ILE A C 1
ATOM 742 O O . ILE A 1 86 ? -7.071 -8.485 5.842 1.00 91.12 86 ILE A O 1
ATOM 746 N N . PHE A 1 87 ? -4.826 -8.427 5.859 1.00 90.31 87 PHE A N 1
ATOM 747 C CA . PHE A 1 87 ? -4.715 -8.604 7.305 1.00 90.31 87 PHE A CA 1
ATOM 748 C C . PHE A 1 87 ? -5.456 -7.485 8.054 1.00 90.31 87 PHE A C 1
ATOM 750 O O . PHE A 1 87 ? -6.264 -7.767 8.935 1.00 90.31 87 PHE A O 1
ATOM 757 N N . MET A 1 88 ? -5.281 -6.228 7.648 1.00 87.88 88 MET A N 1
ATOM 758 C CA . MET A 1 88 ? -5.970 -5.071 8.237 1.00 87.88 88 MET A CA 1
ATOM 759 C C . MET A 1 88 ? -7.486 -5.105 7.998 1.00 87.88 88 MET A C 1
ATOM 761 O O . MET A 1 88 ? -8.262 -4.759 8.881 1.00 87.88 88 MET A O 1
ATOM 765 N N . LEU A 1 89 ? -7.953 -5.575 6.841 1.00 89.19 89 LEU A N 1
ATOM 766 C CA . LEU A 1 89 ? -9.383 -5.819 6.626 1.00 89.19 89 LEU A CA 1
ATOM 767 C C . LEU A 1 89 ? -9.919 -6.887 7.583 1.00 89.19 89 LEU A C 1
ATOM 769 O O . LEU A 1 89 ? -10.988 -6.707 8.165 1.00 89.19 89 LEU A O 1
ATOM 773 N N . SER A 1 90 ? -9.164 -7.967 7.801 1.00 87.88 90 SER A N 1
ATOM 774 C CA . SER A 1 90 ? -9.552 -9.028 8.735 1.00 87.88 90 SER A CA 1
ATOM 775 C C . SER A 1 90 ? -9.721 -8.503 10.166 1.00 87.88 90 SER A C 1
ATOM 777 O O . SER A 1 90 ? -10.684 -8.874 10.838 1.00 87.88 90 SER A O 1
ATOM 779 N N . THR A 1 91 ? -8.877 -7.563 10.616 1.00 85.75 91 THR A N 1
ATOM 780 C CA . THR A 1 91 ? -9.010 -6.968 11.958 1.00 85.75 91 THR A CA 1
ATOM 781 C C . THR A 1 91 ? -10.299 -6.162 12.113 1.00 85.75 91 THR A C 1
ATOM 783 O O . THR A 1 91 ? -10.886 -6.166 13.198 1.00 85.75 91 THR A O 1
ATOM 786 N N . VAL A 1 92 ? -10.805 -5.541 11.040 1.00 84.44 92 VAL A N 1
ATOM 787 C CA . VAL A 1 92 ? -12.119 -4.880 11.048 1.00 84.44 92 VAL A CA 1
ATOM 788 C C . VAL A 1 92 ? -13.231 -5.902 11.283 1.00 84.44 92 VAL A C 1
ATOM 790 O O . VAL A 1 92 ? -14.100 -5.654 12.120 1.00 84.44 92 VAL A O 1
ATOM 793 N N . PHE A 1 93 ? -13.185 -7.069 10.635 1.00 82.44 93 PHE A N 1
ATOM 794 C CA . PHE A 1 93 ? -14.166 -8.136 10.860 1.00 82.44 93 PHE A CA 1
ATOM 795 C C . PHE A 1 93 ? -14.077 -8.714 12.277 1.00 82.44 93 PHE A C 1
ATOM 797 O O . PHE A 1 93 ? -15.099 -8.833 12.952 1.00 82.44 93 PHE A O 1
ATOM 804 N N . PHE A 1 94 ? -12.870 -8.968 12.792 1.00 81.50 94 PHE A N 1
ATOM 805 C CA . PHE A 1 94 ? -12.693 -9.403 14.183 1.00 81.50 94 PHE A CA 1
ATOM 806 C C . PHE A 1 94 ? -13.209 -8.362 15.186 1.00 81.50 94 PHE A C 1
ATOM 808 O O . PHE A 1 94 ? -13.812 -8.715 16.199 1.00 81.50 94 PHE A O 1
ATOM 815 N N . SER A 1 95 ? -13.085 -7.068 14.873 1.00 74.88 95 SER 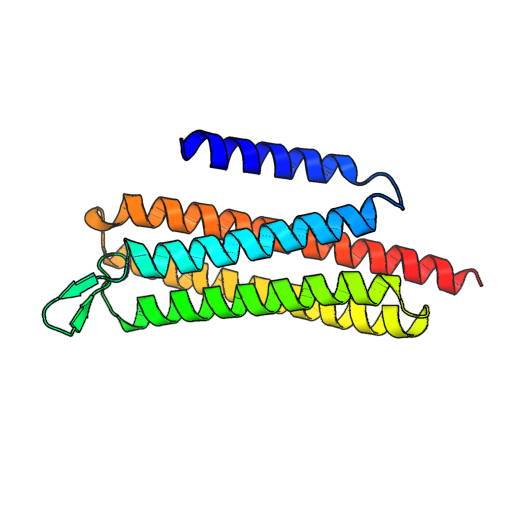A N 1
ATOM 816 C CA . SER A 1 95 ? -13.622 -5.988 15.712 1.00 74.88 95 SER A CA 1
ATOM 817 C C . SER A 1 95 ? -15.159 -5.947 15.799 1.00 74.88 95 SER A C 1
ATOM 819 O O . SER A 1 95 ? -15.716 -5.194 16.608 1.00 74.88 95 SER A O 1
ATOM 821 N N . LEU A 1 96 ? -15.868 -6.699 14.949 1.00 72.88 96 LEU A N 1
ATOM 822 C CA . LEU A 1 96 ? -17.323 -6.860 15.016 1.00 72.88 96 LEU A CA 1
ATOM 823 C C . LEU A 1 96 ? -17.741 -7.961 15.996 1.00 72.88 96 LEU A C 1
ATOM 825 O O . LEU A 1 96 ? -18.832 -7.871 16.548 1.00 72.88 96 LEU A O 1
ATOM 829 N N . LEU A 1 97 ? -16.884 -8.959 16.219 1.00 72.12 97 LEU A N 1
ATOM 830 C CA . LEU A 1 97 ? -17.225 -10.185 16.943 1.00 72.12 97 LEU A CA 1
ATOM 831 C C . LEU A 1 97 ? -16.757 -10.183 18.408 1.00 72.12 97 LEU A C 1
ATOM 833 O O . LEU A 1 97 ? -17.328 -10.898 19.227 1.00 72.12 97 LEU A O 1
ATOM 837 N N . ASP A 1 98 ? -15.721 -9.410 18.750 1.00 66.50 98 ASP A N 1
ATOM 838 C CA . ASP A 1 98 ? -14.934 -9.673 19.963 1.00 66.50 98 ASP A CA 1
ATOM 839 C C . A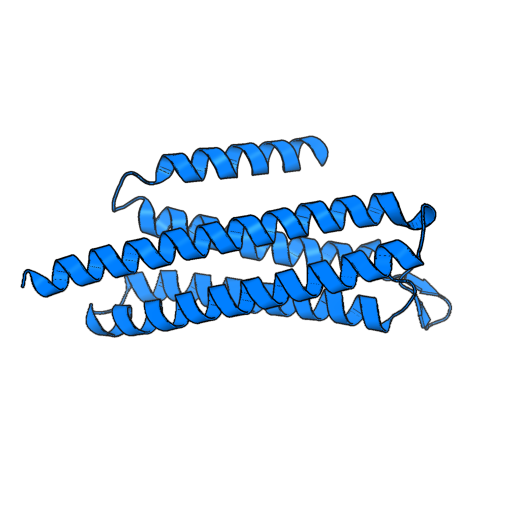SP A 1 98 ? -15.182 -8.729 21.162 1.00 66.50 98 ASP A C 1
ATOM 841 O O . ASP A 1 98 ? -15.595 -7.571 21.029 1.00 66.50 98 ASP A O 1
ATOM 845 N N . LYS A 1 99 ? -14.878 -9.227 22.373 1.00 62.44 99 LYS A N 1
ATOM 846 C CA . LYS A 1 99 ? -15.005 -8.497 23.655 1.00 62.44 99 LYS A CA 1
ATOM 847 C C . LYS A 1 99 ? -13.921 -7.407 23.815 1.00 62.44 99 LYS A C 1
ATOM 849 O O . LYS A 1 99 ? -12.801 -7.527 23.317 1.00 62.44 99 LYS A O 1
ATOM 854 N N . LYS A 1 100 ? -14.244 -6.339 24.569 1.00 66.75 100 LYS A N 1
ATOM 855 C CA . LYS A 1 100 ? -13.473 -5.074 24.719 1.00 66.75 100 LYS A CA 1
ATOM 856 C C . LYS A 1 100 ? -11.958 -5.218 24.985 1.00 66.75 100 LYS A C 1
ATOM 858 O O . LYS A 1 100 ? -11.198 -4.349 24.563 1.00 66.75 100 LYS A O 1
ATOM 863 N N . GLU A 1 101 ? -11.499 -6.265 25.669 1.00 67.38 101 GLU A N 1
ATOM 864 C CA . GLU A 1 101 ? -10.076 -6.434 26.013 1.00 67.38 101 GLU A CA 1
ATOM 865 C C . GLU A 1 101 ? -9.203 -6.908 24.844 1.00 67.38 101 GLU A C 1
ATOM 867 O O . GLU A 1 101 ? -8.089 -6.409 24.665 1.00 67.38 101 GLU A O 1
ATOM 872 N N . ARG A 1 102 ? -9.706 -7.818 23.998 1.00 73.62 102 ARG A N 1
ATOM 873 C CA . ARG A 1 102 ? -8.969 -8.300 22.814 1.00 73.62 102 ARG A CA 1
ATOM 874 C C . ARG A 1 102 ? -8.808 -7.197 21.769 1.00 73.62 102 ARG A C 1
ATOM 876 O O . ARG A 1 102 ? -7.742 -7.067 21.168 1.00 73.62 102 ARG A O 1
ATOM 883 N N . LEU A 1 103 ? -9.804 -6.317 21.667 1.00 72.19 103 LEU A N 1
ATOM 884 C CA . LEU A 1 103 ? -9.773 -5.116 20.829 1.00 72.19 103 LEU A CA 1
ATOM 885 C C . LEU A 1 103 ? -8.552 -4.227 21.121 1.00 72.19 103 LEU A C 1
ATOM 887 O O . LEU A 1 103 ? -7.870 -3.816 20.187 1.00 72.19 103 LEU A O 1
ATOM 891 N N . LYS A 1 104 ? -8.201 -3.978 22.395 1.00 73.44 104 LYS A N 1
ATOM 892 C CA . LYS A 1 104 ? -7.018 -3.162 22.754 1.00 73.44 104 LYS A CA 1
ATOM 893 C C . LYS A 1 104 ? -5.711 -3.725 22.177 1.00 73.44 104 LYS A C 1
ATOM 895 O O . LYS A 1 104 ? -4.867 -2.945 21.733 1.00 73.44 104 LYS A O 1
ATOM 900 N N . LYS A 1 105 ? -5.536 -5.054 22.190 1.00 78.56 105 LYS A N 1
ATOM 901 C CA . LYS A 1 105 ? -4.347 -5.712 21.620 1.00 78.56 105 LYS A CA 1
ATOM 902 C C . LYS A 1 105 ? -4.336 -5.592 20.096 1.00 78.56 105 LYS A C 1
ATOM 904 O O . LYS A 1 105 ? -3.315 -5.187 19.547 1.00 78.56 105 LYS A O 1
ATOM 909 N N . ILE A 1 106 ? -5.474 -5.841 19.443 1.00 81.94 106 ILE A N 1
ATOM 910 C CA . ILE A 1 106 ? -5.630 -5.726 17.983 1.00 81.94 106 ILE A CA 1
ATOM 911 C C . ILE A 1 106 ? -5.235 -4.323 17.500 1.00 81.94 106 ILE A C 1
ATOM 913 O O . ILE A 1 106 ? -4.387 -4.209 16.622 1.00 81.94 106 ILE A O 1
ATOM 917 N N . TYR A 1 107 ? -5.731 -3.258 18.141 1.00 79.81 107 TYR A N 1
ATOM 918 C CA . TYR A 1 107 ? -5.389 -1.878 17.762 1.00 79.81 107 TYR A CA 1
ATOM 919 C C . TYR A 1 107 ? -3.908 -1.534 17.924 1.00 79.81 107 TYR A C 1
ATOM 921 O O . TYR A 1 107 ? -3.367 -0.722 17.174 1.00 79.81 107 TYR A O 1
ATOM 929 N N . ARG A 1 108 ? -3.229 -2.115 18.921 1.00 81.69 108 ARG A N 1
ATOM 930 C CA . ARG A 1 108 ? -1.790 -1.893 19.104 1.00 81.69 108 ARG A CA 1
ATOM 931 C C . ARG A 1 108 ? -1.001 -2.516 17.952 1.00 81.69 108 ARG A C 1
ATOM 933 O O . ARG A 1 108 ? -0.132 -1.838 17.409 1.00 81.69 108 ARG A O 1
ATOM 940 N N . PHE A 1 109 ? -1.327 -3.754 17.579 1.00 84.81 109 PHE A N 1
ATOM 941 C CA . PHE A 1 109 ? -0.712 -4.422 16.430 1.00 84.81 109 PHE A CA 1
ATOM 942 C C . PHE A 1 109 ? -1.006 -3.676 15.132 1.00 84.81 109 PHE A C 1
ATOM 944 O O . PHE A 1 109 ? -0.100 -3.420 14.351 1.00 84.81 109 PHE A O 1
ATOM 951 N N . GLU A 1 110 ? -2.250 -3.254 14.938 1.00 85.94 110 GLU A N 1
ATOM 952 C CA . GLU A 1 110 ? -2.687 -2.508 13.763 1.00 85.94 110 GLU A CA 1
ATOM 953 C C . GLU A 1 110 ? -1.851 -1.242 13.526 1.00 85.94 110 GLU A C 1
ATOM 955 O O . GLU A 1 110 ? -1.320 -1.041 12.436 1.00 85.94 110 GLU A O 1
ATOM 960 N N . ILE A 1 111 ? -1.643 -0.426 14.565 1.00 86.81 111 ILE A N 1
ATOM 961 C CA . ILE A 1 111 ? -0.808 0.781 14.469 1.00 86.81 111 ILE A CA 1
ATOM 962 C C . ILE A 1 111 ? 0.646 0.428 14.121 1.00 86.81 111 ILE A C 1
ATOM 964 O O . ILE A 1 111 ? 1.246 1.100 13.284 1.00 86.81 111 ILE A O 1
ATOM 968 N N . GLN A 1 112 ? 1.213 -0.616 14.734 1.00 87.56 112 GLN A N 1
ATOM 969 C CA . GLN A 1 112 ? 2.577 -1.066 14.426 1.00 87.56 112 GLN A CA 1
ATOM 970 C C . GLN A 1 112 ? 2.707 -1.507 12.964 1.00 87.56 112 GLN A C 1
ATOM 972 O O . GLN A 1 112 ? 3.666 -1.125 12.295 1.00 87.56 112 GLN A O 1
ATOM 977 N N . PHE A 1 113 ? 1.718 -2.241 12.450 1.00 88.50 113 PHE A N 1
ATOM 978 C CA . PHE A 1 113 ? 1.681 -2.657 11.052 1.00 88.50 113 PHE A CA 1
ATOM 979 C C . PHE A 1 113 ? 1.549 -1.472 10.094 1.00 88.50 113 PHE A C 1
ATOM 981 O O . PHE A 1 113 ? 2.252 -1.444 9.089 1.00 88.50 113 PHE A O 1
ATOM 988 N N . ILE A 1 114 ? 0.731 -0.460 10.411 1.00 89.06 114 ILE A N 1
ATOM 989 C CA . ILE A 1 114 ? 0.618 0.753 9.579 1.00 89.06 114 ILE A CA 1
ATOM 990 C C . ILE A 1 114 ? 1.958 1.482 9.496 1.00 89.06 114 ILE A C 1
ATOM 992 O O . ILE A 1 114 ? 2.358 1.896 8.411 1.00 89.06 114 ILE A O 1
ATOM 996 N N . ILE A 1 115 ? 2.662 1.621 10.622 1.00 89.00 115 ILE A N 1
ATOM 997 C CA . ILE A 1 115 ? 3.970 2.288 10.665 1.00 89.00 115 ILE A CA 1
ATOM 998 C C . ILE A 1 115 ? 4.995 1.507 9.841 1.00 89.00 115 ILE A C 1
ATOM 1000 O O . ILE A 1 115 ? 5.669 2.092 8.994 1.00 89.00 115 ILE A O 1
ATOM 1004 N N . LEU A 1 116 ? 5.085 0.189 10.044 1.00 90.44 116 LEU A N 1
ATOM 1005 C CA . LEU A 1 116 ? 5.990 -0.667 9.278 1.00 90.44 116 LEU A CA 1
ATOM 1006 C C . LEU A 1 116 ? 5.703 -0.565 7.775 1.00 90.44 116 LEU A C 1
ATOM 1008 O O . LEU A 1 116 ? 6.621 -0.406 6.972 1.00 90.44 116 LEU A O 1
ATOM 1012 N N . GLN A 1 117 ? 4.424 -0.591 7.403 1.00 88.06 117 GLN A N 1
ATOM 1013 C CA . GLN A 1 117 ? 3.998 -0.504 6.015 1.00 88.06 117 GLN A CA 1
ATOM 1014 C C . GLN A 1 117 ? 4.304 0.863 5.400 1.00 88.06 117 GLN A C 1
ATOM 1016 O O . GLN A 1 117 ? 4.742 0.938 4.254 1.00 88.06 117 GLN A O 1
ATOM 1021 N N . PHE A 1 118 ? 4.121 1.944 6.157 1.00 89.88 118 PHE A N 1
ATOM 1022 C CA . PHE A 1 118 ? 4.489 3.289 5.728 1.00 89.88 118 PHE A CA 1
ATOM 1023 C C . PHE A 1 118 ? 5.993 3.399 5.458 1.00 89.88 118 PHE A C 1
ATOM 1025 O O . PHE A 1 118 ? 6.384 3.884 4.397 1.00 89.88 118 PHE A O 1
ATOM 1032 N N . ILE A 1 119 ? 6.833 2.890 6.367 1.00 91.50 119 ILE A N 1
ATOM 1033 C CA . ILE A 1 119 ? 8.295 2.866 6.197 1.00 91.50 119 ILE A CA 1
ATOM 1034 C C . ILE A 1 119 ? 8.677 2.069 4.948 1.00 91.50 119 ILE A C 1
ATOM 1036 O O . ILE A 1 119 ? 9.498 2.522 4.155 1.00 91.50 119 ILE A O 1
ATOM 1040 N N . LEU A 1 120 ? 8.053 0.910 4.740 1.00 90.12 120 LEU A N 1
ATOM 1041 C CA . LEU A 1 120 ? 8.310 0.046 3.592 1.00 90.12 120 LEU A CA 1
ATOM 1042 C C . LEU A 1 120 ? 7.954 0.733 2.262 1.00 90.12 120 LEU A C 1
ATOM 1044 O O . LEU A 1 120 ? 8.743 0.697 1.317 1.00 90.12 120 LEU A O 1
ATOM 1048 N N . TRP A 1 121 ? 6.816 1.429 2.195 1.00 89.00 121 TRP A N 1
ATOM 1049 C CA . TRP A 1 121 ? 6.438 2.221 1.020 1.00 89.00 121 TRP A CA 1
ATOM 1050 C C . TRP A 1 121 ? 7.336 3.439 0.801 1.00 89.00 121 TRP A C 1
ATOM 1052 O O . TRP A 1 121 ? 7.618 3.785 -0.344 1.00 89.00 121 TRP A O 1
ATOM 1062 N N . LEU A 1 122 ? 7.809 4.074 1.873 1.00 90.06 122 LEU A N 1
ATOM 1063 C CA . LEU A 1 122 ? 8.713 5.219 1.796 1.00 90.06 122 LEU A CA 1
ATOM 1064 C C . LEU A 1 122 ? 10.116 4.798 1.333 1.00 90.06 122 LEU A C 1
ATOM 1066 O O . LEU A 1 122 ? 10.698 5.451 0.468 1.00 90.06 122 LEU A O 1
ATOM 1070 N N . ALA A 1 123 ? 10.619 3.664 1.826 1.00 88.06 123 ALA A N 1
ATOM 1071 C CA . ALA A 1 123 ? 11.859 3.053 1.356 1.00 88.06 123 ALA A CA 1
ATOM 1072 C C . ALA A 1 123 ? 11.763 2.686 -0.131 1.00 88.06 123 ALA A C 1
ATOM 1074 O O . ALA A 1 123 ? 12.656 3.017 -0.911 1.00 88.06 123 ALA A O 1
ATOM 1075 N N . LEU A 1 124 ? 10.646 2.082 -0.549 1.00 85.50 124 LEU A N 1
ATOM 1076 C CA . LEU A 1 124 ? 10.390 1.790 -1.956 1.00 85.50 124 LEU A CA 1
ATOM 1077 C C . LEU A 1 124 ? 10.348 3.073 -2.799 1.00 85.50 124 LEU A C 1
ATOM 1079 O O . LEU A 1 124 ? 10.981 3.126 -3.849 1.00 85.50 124 LEU A O 1
ATOM 1083 N N . ALA A 1 125 ? 9.663 4.122 -2.333 1.00 86.44 125 ALA A N 1
ATOM 1084 C CA . ALA A 1 125 ? 9.606 5.415 -3.014 1.00 86.44 125 ALA A CA 1
ATOM 1085 C C . ALA A 1 125 ? 10.995 6.023 -3.219 1.00 86.44 125 ALA A C 1
ATOM 1087 O O . ALA A 1 125 ? 11.311 6.483 -4.316 1.00 86.44 125 ALA A O 1
ATOM 1088 N N . PHE A 1 126 ? 11.835 5.985 -2.184 1.00 86.56 126 PHE A N 1
ATOM 1089 C CA . PHE A 1 126 ? 13.205 6.483 -2.244 1.00 86.56 126 PHE A CA 1
ATOM 1090 C C . PHE A 1 126 ? 14.048 5.716 -3.269 1.00 86.56 126 PHE A C 1
ATOM 1092 O O . PHE A 1 126 ? 14.695 6.316 -4.130 1.00 86.56 126 PHE A O 1
ATOM 1099 N N . VAL A 1 127 ? 14.000 4.385 -3.209 1.00 83.50 127 VAL A N 1
ATOM 1100 C CA . VAL A 1 127 ? 14.725 3.500 -4.125 1.00 83.50 127 VAL A CA 1
ATOM 1101 C C . VAL A 1 127 ? 14.303 3.749 -5.577 1.00 83.50 127 VAL A C 1
ATOM 1103 O O . VAL A 1 127 ? 15.139 3.882 -6.468 1.00 83.50 127 VAL A O 1
ATOM 1106 N N . ILE A 1 128 ? 13.005 3.903 -5.807 1.00 77.69 128 ILE A N 1
ATOM 1107 C CA . ILE A 1 128 ? 12.425 4.122 -7.132 1.00 77.69 128 ILE A CA 1
ATOM 1108 C C . ILE A 1 128 ? 12.749 5.514 -7.675 1.00 77.69 128 ILE A C 1
ATOM 1110 O O . ILE A 1 128 ? 13.078 5.656 -8.853 1.00 77.69 128 ILE A O 1
ATOM 1114 N N . PHE A 1 129 ? 12.738 6.540 -6.823 1.00 81.44 129 PHE A N 1
ATOM 1115 C CA . PHE A 1 129 ? 13.184 7.881 -7.195 1.00 81.44 129 PHE A CA 1
ATOM 1116 C C . PHE A 1 129 ? 14.653 7.891 -7.634 1.00 81.44 129 PHE A C 1
ATOM 1118 O O . PHE A 1 129 ? 14.997 8.533 -8.630 1.00 81.44 129 PHE A O 1
ATOM 1125 N N . ARG A 1 130 ? 15.512 7.138 -6.934 1.00 82.31 130 ARG A N 1
ATOM 1126 C CA . ARG A 1 130 ? 16.916 6.957 -7.318 1.00 82.31 130 ARG A CA 1
ATOM 1127 C C . ARG A 1 130 ? 17.037 6.274 -8.682 1.00 82.31 130 ARG A C 1
ATOM 1129 O O . ARG A 1 130 ? 17.742 6.792 -9.539 1.00 82.31 130 ARG A O 1
ATOM 1136 N N . TRP A 1 131 ? 16.313 5.178 -8.910 1.00 77.44 131 TRP A N 1
ATOM 1137 C CA . TRP A 1 131 ? 16.351 4.458 -10.189 1.00 77.44 131 TRP A CA 1
ATOM 1138 C C . TRP A 1 131 ? 15.875 5.305 -11.372 1.00 77.44 131 TRP A C 1
ATOM 1140 O O . TRP A 1 131 ? 16.451 5.224 -12.451 1.00 77.44 131 TRP A O 1
ATOM 1150 N N . ASN A 1 132 ? 14.879 6.171 -11.183 1.00 74.88 132 ASN A N 1
ATOM 1151 C CA . ASN A 1 132 ? 14.409 7.051 -12.256 1.00 74.88 132 ASN A CA 1
ATOM 1152 C C . ASN A 1 132 ? 15.469 8.051 -12.724 1.00 74.88 132 ASN A C 1
ATOM 1154 O O . ASN A 1 132 ? 15.556 8.349 -13.914 1.00 74.88 132 ASN A O 1
ATOM 1158 N N . ARG A 1 133 ? 16.303 8.551 -11.802 1.00 76.69 133 ARG A N 1
ATOM 1159 C CA . ARG A 1 133 ? 17.427 9.428 -12.163 1.00 76.69 133 ARG A CA 1
ATOM 1160 C C . ARG A 1 133 ? 18.448 8.722 -13.060 1.00 76.69 133 ARG A C 1
ATOM 1162 O O . ARG A 1 133 ? 19.094 9.395 -13.850 1.00 76.69 133 ARG A O 1
ATOM 1169 N N . GLU A 1 134 ? 18.567 7.397 -12.966 1.00 74.00 134 GLU A N 1
ATOM 1170 C CA . GLU A 1 134 ? 19.499 6.595 -13.771 1.00 74.00 134 GLU A CA 1
ATOM 1171 C C . GLU A 1 134 ? 18.978 6.330 -15.199 1.00 74.00 134 GLU A C 1
ATOM 1173 O O . GLU A 1 134 ? 19.772 6.177 -16.120 1.00 74.00 134 GLU A O 1
ATOM 1178 N N . ILE A 1 135 ? 17.654 6.293 -15.403 1.00 67.50 135 ILE A N 1
ATOM 1179 C CA . ILE A 1 135 ? 17.020 5.895 -16.680 1.00 67.50 135 ILE A CA 1
ATOM 1180 C C . ILE A 1 135 ? 16.797 7.091 -17.627 1.00 67.50 135 ILE A C 1
ATOM 1182 O O . ILE A 1 135 ? 16.673 6.922 -18.844 1.00 67.50 135 ILE A O 1
ATOM 1186 N N . GLY A 1 136 ? 16.772 8.318 -17.098 1.00 65.19 136 GLY A N 1
ATOM 1187 C CA . GLY A 1 136 ? 16.559 9.529 -17.894 1.00 65.19 136 GLY A CA 1
ATOM 1188 C C . GLY A 1 136 ? 15.149 9.623 -18.502 1.00 65.19 136 GLY A C 1
ATOM 1189 O O . GLY A 1 136 ? 14.199 8.987 -18.050 1.00 65.19 136 GLY A O 1
ATOM 1190 N N . ALA A 1 137 ? 14.978 10.449 -19.541 1.00 63.09 137 ALA A N 1
ATOM 1191 C CA . ALA A 1 137 ? 13.655 10.861 -20.032 1.00 63.09 137 ALA A CA 1
ATOM 1192 C C . ALA A 1 137 ? 12.790 9.736 -20.648 1.00 63.09 137 ALA A C 1
ATOM 1194 O O . ALA A 1 137 ? 11.567 9.869 -20.690 1.00 63.09 137 ALA A O 1
ATOM 1195 N N . LYS A 1 138 ? 13.386 8.623 -21.103 1.00 60.09 138 LYS A N 1
ATOM 1196 C CA . LYS A 1 138 ? 12.684 7.572 -21.872 1.00 60.09 138 LYS A CA 1
ATOM 1197 C C . LYS A 1 138 ? 11.727 6.702 -21.039 1.00 60.09 138 LYS A C 1
ATOM 1199 O O . LYS A 1 138 ? 10.831 6.093 -21.609 1.00 60.09 138 LYS A O 1
ATOM 1204 N N . GLY A 1 139 ? 11.877 6.657 -19.712 1.00 62.25 139 GLY A N 1
ATOM 1205 C CA . GLY A 1 139 ? 11.001 5.890 -18.805 1.00 62.25 139 GLY A CA 1
ATOM 1206 C C . GLY A 1 139 ? 9.903 6.712 -18.112 1.00 62.25 139 GLY A C 1
ATOM 1207 O O . GLY A 1 139 ? 9.142 6.172 -17.307 1.00 62.25 139 GLY A O 1
ATOM 1208 N N . ASN A 1 140 ? 9.822 8.017 -18.392 1.00 69.75 140 ASN A N 1
ATOM 1209 C CA . ASN A 1 140 ? 9.161 8.983 -17.511 1.00 69.75 140 ASN A CA 1
ATOM 1210 C C . ASN A 1 140 ? 7.631 8.806 -17.416 1.00 69.75 140 ASN A C 1
ATOM 1212 O O . ASN A 1 140 ? 7.050 9.020 -16.355 1.00 69.75 140 ASN A O 1
ATOM 1216 N N . ASP A 1 141 ? 6.953 8.380 -18.483 1.00 72.12 141 ASP A N 1
ATOM 1217 C CA . ASP A 1 141 ? 5.483 8.295 -18.472 1.00 72.12 141 ASP A CA 1
ATOM 1218 C C . ASP A 1 141 ? 4.954 7.080 -17.702 1.00 72.12 141 ASP A C 1
ATOM 1220 O O . ASP A 1 141 ? 4.022 7.207 -16.904 1.00 72.12 141 ASP A O 1
ATOM 1224 N N . ILE A 1 142 ? 5.610 5.924 -17.838 1.00 68.12 142 ILE A N 1
ATOM 1225 C CA . ILE A 1 142 ? 5.303 4.727 -17.037 1.00 68.12 142 ILE A CA 1
ATOM 1226 C C . ILE A 1 142 ? 5.599 5.003 -15.557 1.00 68.12 142 ILE A C 1
ATOM 1228 O O . ILE A 1 142 ? 4.842 4.590 -14.673 1.00 68.12 142 ILE A O 1
ATOM 1232 N N . PHE A 1 143 ? 6.670 5.753 -15.297 1.00 74.31 143 PHE A N 1
ATOM 1233 C CA . PHE A 1 143 ? 7.095 6.141 -13.961 1.00 74.31 143 PHE A CA 1
ATOM 1234 C C . PHE A 1 143 ? 6.116 7.099 -13.264 1.00 74.31 143 PHE A C 1
ATOM 1236 O O . PHE A 1 143 ? 5.840 6.942 -12.073 1.00 74.31 143 PHE A O 1
ATOM 1243 N N . LYS A 1 144 ? 5.522 8.055 -13.991 1.00 80.00 144 LYS A N 1
ATOM 1244 C CA . LYS A 1 144 ? 4.504 8.972 -13.442 1.00 80.00 144 LYS A CA 1
ATOM 1245 C C . LYS A 1 144 ? 3.280 8.231 -12.905 1.00 80.00 144 LYS A C 1
ATOM 1247 O O . LYS A 1 144 ? 2.803 8.561 -11.820 1.00 80.00 144 LYS A O 1
ATOM 1252 N N . ILE A 1 145 ? 2.785 7.227 -13.635 1.00 79.50 145 ILE A N 1
ATOM 1253 C CA . ILE A 1 145 ? 1.635 6.413 -13.201 1.00 79.50 145 ILE A CA 1
ATOM 1254 C C . ILE A 1 145 ? 1.979 5.683 -11.901 1.00 79.50 145 ILE A C 1
ATOM 1256 O O . ILE A 1 145 ? 1.214 5.724 -10.937 1.00 79.50 145 ILE A O 1
ATOM 1260 N N . TYR A 1 146 ? 3.169 5.083 -11.852 1.00 78.56 146 TYR A N 1
ATOM 1261 C CA . TYR A 1 146 ? 3.667 4.406 -10.663 1.00 78.56 146 TYR A CA 1
ATOM 1262 C C . TYR A 1 146 ? 3.739 5.347 -9.447 1.00 78.56 146 TYR A C 1
ATOM 1264 O O . TYR A 1 146 ? 3.201 5.033 -8.384 1.00 78.56 146 TYR A O 1
ATOM 1272 N N . LEU A 1 147 ? 4.345 6.529 -9.608 1.00 83.25 147 LEU A N 1
ATOM 1273 C CA . LEU A 1 147 ? 4.436 7.536 -8.548 1.00 83.25 147 LEU A CA 1
ATOM 1274 C C . LEU A 1 147 ? 3.064 8.004 -8.061 1.00 83.25 147 LEU A C 1
ATOM 1276 O O . LEU A 1 147 ? 2.891 8.250 -6.867 1.00 83.25 147 LEU A O 1
ATOM 1280 N N . HIS A 1 148 ? 2.087 8.125 -8.959 1.00 86.31 148 HIS A N 1
ATOM 1281 C CA . HIS A 1 148 ? 0.739 8.533 -8.587 1.00 86.31 148 HIS A CA 1
ATOM 1282 C C . HIS A 1 148 ? 0.063 7.491 -7.685 1.00 86.31 148 HIS A C 1
ATOM 1284 O O . HIS A 1 148 ? -0.520 7.848 -6.658 1.00 86.31 148 HIS A O 1
ATOM 1290 N N . ILE A 1 149 ? 0.175 6.203 -8.028 1.00 84.44 149 ILE A N 1
ATOM 1291 C CA . ILE A 1 149 ? -0.357 5.107 -7.204 1.00 84.44 149 ILE A CA 1
ATOM 1292 C C . ILE A 1 149 ? 0.386 5.049 -5.861 1.00 84.44 149 ILE A C 1
ATOM 1294 O O . ILE A 1 149 ? -0.241 4.963 -4.807 1.00 84.44 149 ILE A O 1
ATOM 1298 N N . LEU A 1 150 ? 1.715 5.186 -5.871 1.00 85.62 150 LEU A N 1
ATOM 1299 C CA . LEU A 1 150 ? 2.527 5.185 -4.653 1.00 85.62 150 LEU A CA 1
ATOM 1300 C C . LEU A 1 150 ? 2.168 6.339 -3.706 1.00 85.62 150 LEU A C 1
ATOM 1302 O O . LEU A 1 150 ? 2.024 6.141 -2.500 1.00 85.62 150 LEU A O 1
ATOM 1306 N N . LYS A 1 151 ? 1.958 7.541 -4.250 1.00 88.00 151 LYS A N 1
ATOM 1307 C CA . LYS A 1 151 ? 1.489 8.702 -3.487 1.00 88.00 151 LYS A CA 1
ATOM 1308 C C . LYS A 1 151 ? 0.124 8.433 -2.852 1.00 88.00 151 LYS A C 1
ATOM 1310 O O . LYS A 1 151 ? -0.071 8.763 -1.684 1.00 88.00 151 LYS A O 1
ATOM 1315 N N . ALA A 1 152 ? -0.805 7.820 -3.589 1.00 87.00 152 ALA A N 1
ATOM 1316 C CA . ALA A 1 152 ? -2.113 7.448 -3.052 1.00 87.00 152 ALA A CA 1
ATOM 1317 C C . ALA A 1 152 ? -1.982 6.457 -1.885 1.00 87.00 152 ALA A C 1
ATOM 1319 O O . ALA A 1 152 ? -2.605 6.652 -0.845 1.00 87.00 152 ALA A O 1
ATOM 1320 N N . ILE A 1 153 ? -1.116 5.452 -2.012 1.00 86.62 153 ILE A N 1
ATOM 1321 C CA . ILE A 1 153 ? -0.835 4.469 -0.959 1.00 86.62 153 ILE A CA 1
ATOM 1322 C C . ILE A 1 153 ? -0.246 5.129 0.300 1.00 86.62 153 ILE A C 1
ATOM 1324 O O . ILE A 1 153 ? -0.672 4.816 1.416 1.00 86.62 153 ILE A O 1
ATOM 1328 N N . LEU A 1 154 ? 0.691 6.070 0.148 1.00 88.81 154 LEU A N 1
ATOM 1329 C CA . LEU A 1 154 ? 1.276 6.813 1.273 1.00 88.81 154 LEU A CA 1
ATOM 1330 C C . LEU A 1 154 ? 0.226 7.670 1.996 1.00 88.81 154 LEU A C 1
ATOM 1332 O O . LEU A 1 154 ? 0.142 7.632 3.223 1.00 88.81 154 LEU A O 1
ATOM 1336 N N . LEU A 1 155 ? -0.618 8.387 1.247 1.00 88.12 155 LEU A N 1
ATOM 1337 C CA . LEU A 1 155 ? -1.717 9.177 1.815 1.00 88.12 155 LEU A CA 1
ATOM 1338 C C . LEU A 1 155 ? -2.738 8.296 2.543 1.00 88.12 155 LEU A C 1
ATOM 1340 O O . LEU A 1 155 ? -3.166 8.631 3.646 1.00 88.12 155 LEU A O 1
ATOM 1344 N N . LEU A 1 156 ? -3.088 7.146 1.963 1.00 86.69 156 LEU A N 1
ATOM 1345 C CA . LEU A 1 156 ? -3.974 6.177 2.605 1.00 86.69 156 LEU A CA 1
ATOM 1346 C C . LEU A 1 156 ? -3.359 5.648 3.898 1.00 86.69 156 LEU A C 1
ATOM 1348 O O . LEU A 1 156 ? -4.062 5.566 4.894 1.00 86.69 156 LEU A O 1
ATOM 1352 N N . SER A 1 157 ? -2.053 5.375 3.926 1.00 85.38 157 SER A N 1
ATOM 1353 C CA . SER A 1 157 ? -1.343 4.917 5.130 1.00 85.38 157 SER A CA 1
ATOM 1354 C C . SER A 1 157 ? -1.426 5.925 6.279 1.00 85.38 157 SER A C 1
ATOM 1356 O O . SER A 1 157 ? -1.691 5.542 7.418 1.00 85.38 157 SER A O 1
ATOM 1358 N N . ILE A 1 158 ? -1.298 7.218 5.974 1.00 86.44 158 ILE A N 1
ATOM 1359 C CA . ILE A 1 158 ? -1.508 8.298 6.949 1.00 86.44 158 ILE A CA 1
ATOM 1360 C C . ILE A 1 158 ? -2.968 8.314 7.426 1.00 86.44 158 ILE A C 1
ATOM 1362 O O . ILE A 1 158 ? -3.223 8.367 8.628 1.00 86.44 158 ILE A O 1
ATOM 1366 N N . GLY A 1 159 ? -3.932 8.197 6.506 1.00 81.06 159 GLY A N 1
ATOM 1367 C CA . GLY A 1 159 ? -5.354 8.102 6.847 1.00 81.06 159 GLY A CA 1
ATOM 1368 C C 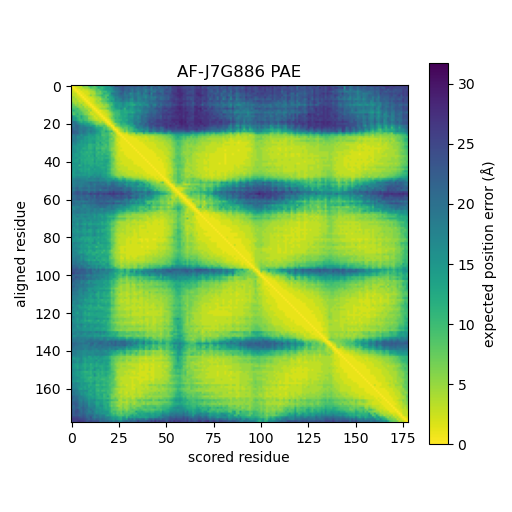. GLY A 1 159 ? -5.667 6.915 7.766 1.00 81.06 159 GLY A C 1
ATOM 1369 O O . GLY A 1 159 ? -6.344 7.081 8.778 1.00 81.06 159 GLY A O 1
ATOM 1370 N N . MET A 1 160 ? -5.113 5.733 7.474 1.00 84.50 160 MET A N 1
ATOM 1371 C CA . MET A 1 160 ? -5.239 4.535 8.313 1.00 84.50 160 MET A CA 1
ATOM 1372 C C . MET A 1 160 ? -4.696 4.776 9.725 1.00 84.50 160 MET A C 1
ATOM 1374 O O . MET A 1 160 ? -5.323 4.364 10.705 1.00 84.50 160 MET A O 1
ATOM 1378 N N . TRP A 1 161 ? -3.551 5.458 9.840 1.00 85.94 161 TRP A N 1
ATOM 1379 C CA . TRP A 1 161 ? -2.934 5.779 11.126 1.00 85.94 161 TRP A CA 1
ATOM 1380 C C . TRP A 1 161 ? -3.808 6.717 11.964 1.00 85.94 161 TRP A C 1
ATOM 1382 O O . TRP A 1 161 ? -4.081 6.405 13.122 1.00 85.94 161 TRP A O 1
ATOM 1392 N N . ILE A 1 162 ? -4.302 7.813 11.374 1.00 84.25 162 ILE A N 1
ATOM 1393 C CA . ILE A 1 162 ? -5.179 8.786 12.052 1.00 84.25 162 ILE A CA 1
ATOM 1394 C C . ILE A 1 162 ? -6.428 8.084 12.594 1.00 84.25 162 ILE A C 1
ATOM 1396 O O . ILE A 1 162 ? -6.754 8.192 13.778 1.00 84.25 162 ILE A O 1
ATOM 1400 N N . VAL A 1 163 ? -7.084 7.300 11.737 1.00 82.38 163 VAL A N 1
ATOM 1401 C CA . VAL A 1 163 ? -8.313 6.577 12.073 1.00 82.38 163 VAL A CA 1
ATOM 1402 C C . VAL A 1 163 ? -8.043 5.549 13.185 1.00 82.38 163 VAL A C 1
ATOM 1404 O O . VAL A 1 163 ? -8.756 5.501 14.187 1.00 82.38 163 VAL A O 1
ATOM 1407 N N . SER A 1 164 ? -6.963 4.774 13.090 1.00 81.88 164 SER A N 1
ATOM 1408 C CA . SER A 1 164 ? -6.606 3.794 14.129 1.00 81.88 164 SER A CA 1
ATOM 1409 C C . SER A 1 164 ? -6.245 4.458 15.466 1.00 81.88 164 SER A C 1
ATOM 1411 O O . SER A 1 164 ? -6.599 3.961 16.540 1.00 81.88 164 SER A O 1
ATOM 1413 N N . HIS A 1 165 ? -5.561 5.604 15.424 1.00 81.88 165 HIS A N 1
ATOM 1414 C CA . HIS A 1 165 ? -5.154 6.343 16.616 1.00 81.88 165 HIS A CA 1
ATOM 1415 C C . HIS A 1 165 ? -6.355 6.938 17.364 1.00 81.88 165 HIS A C 1
ATOM 1417 O O . HIS A 1 165 ? -6.453 6.831 18.590 1.00 81.88 165 HIS A O 1
ATOM 1423 N N . GLU A 1 166 ? -7.307 7.531 16.645 1.00 79.88 166 GLU A N 1
ATOM 1424 C CA . GLU A 1 166 ? -8.516 8.071 17.261 1.00 79.88 166 GLU A CA 1
ATOM 1425 C C . GLU A 1 166 ? -9.391 7.010 17.921 1.00 79.88 166 GLU A C 1
ATOM 1427 O O . GLU A 1 166 ? -9.970 7.251 18.986 1.00 79.88 166 GLU A O 1
ATOM 1432 N N . GLU A 1 167 ? -9.493 5.827 17.322 1.00 74.38 167 GLU A N 1
ATOM 1433 C CA . GLU A 1 167 ? -10.285 4.745 17.896 1.00 74.38 167 GLU A CA 1
ATOM 1434 C C . GLU A 1 167 ? -9.688 4.246 19.208 1.00 74.38 167 GLU A C 1
ATOM 1436 O O . GLU A 1 167 ? -10.403 4.070 20.200 1.00 74.38 167 GLU A O 1
ATOM 1441 N N . LYS A 1 168 ? -8.359 4.127 19.256 1.00 77.12 168 LYS A N 1
ATOM 1442 C CA . LYS A 1 168 ? -7.630 3.809 20.483 1.00 77.12 168 LYS A CA 1
ATOM 1443 C C . LYS A 1 168 ? -7.929 4.821 21.595 1.00 77.12 168 LYS A C 1
ATOM 1445 O O . LYS A 1 168 ? -8.176 4.413 22.732 1.00 77.12 168 LYS A O 1
ATOM 1450 N N . LEU A 1 169 ? -7.957 6.120 21.280 1.00 77.50 169 LEU A N 1
ATOM 1451 C CA . LEU A 1 169 ? -8.300 7.173 22.246 1.00 77.50 169 LEU A CA 1
ATOM 1452 C C . LEU A 1 169 ? -9.757 7.073 22.723 1.00 77.50 169 LEU A C 1
ATOM 1454 O O . LEU A 1 169 ? -10.01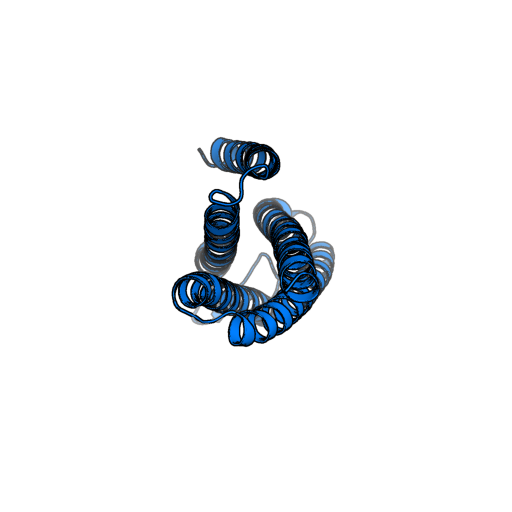7 7.178 23.923 1.00 77.50 169 LEU A O 1
ATOM 1458 N N . LYS A 1 170 ? -10.706 6.822 21.810 1.00 74.94 170 LYS A N 1
ATOM 1459 C CA . LYS A 1 170 ? -12.133 6.648 22.143 1.00 74.94 170 LYS A CA 1
ATOM 1460 C C . LYS A 1 170 ? -12.362 5.436 23.053 1.00 74.94 170 LYS A C 1
ATOM 1462 O O . LYS A 1 170 ? -13.144 5.524 23.998 1.00 74.94 170 LYS A O 1
ATOM 1467 N N . ILE A 1 171 ? -11.671 4.322 22.804 1.00 72.50 171 ILE A N 1
ATOM 1468 C CA . ILE A 1 171 ? -11.766 3.110 23.632 1.00 72.50 171 ILE A CA 1
ATOM 1469 C C . ILE A 1 171 ? -11.151 3.334 25.013 1.00 72.50 171 ILE A C 1
ATOM 1471 O O . ILE A 1 171 ? -11.745 2.906 25.999 1.00 72.50 171 ILE A O 1
ATOM 1475 N N . LYS A 1 172 ? -10.005 4.027 25.100 1.00 72.12 172 LYS A N 1
ATOM 1476 C CA . LYS A 1 172 ? -9.369 4.359 26.383 1.00 72.12 172 LYS A CA 1
ATOM 1477 C C . LYS A 1 172 ? -10.318 5.169 27.275 1.00 72.12 172 LYS A C 1
ATOM 1479 O O . LYS A 1 172 ? -10.640 4.714 28.364 1.00 72.12 172 LYS A O 1
ATOM 1484 N N . LYS A 1 173 ? -10.892 6.260 26.747 1.00 72.94 173 LYS A N 1
ATOM 1485 C CA . LYS A 1 173 ? -11.887 7.077 27.469 1.00 72.94 173 LYS A CA 1
ATOM 1486 C C . LYS A 1 173 ? -13.093 6.268 27.957 1.00 72.94 173 LYS A C 1
ATOM 1488 O O . LYS A 1 173 ? -13.609 6.539 29.025 1.00 72.94 173 LYS A O 1
ATOM 1493 N N . LYS A 1 174 ? -13.562 5.275 27.194 1.00 65.62 174 LYS A N 1
ATOM 1494 C CA . LYS A 1 174 ? -14.733 4.463 27.578 1.00 65.62 174 LYS A CA 1
ATOM 1495 C C . LYS A 1 174 ? -14.433 3.431 28.674 1.00 65.62 174 LYS A C 1
ATOM 1497 O O . LYS A 1 174 ? -15.370 2.898 29.257 1.00 65.62 174 LYS A O 1
ATOM 1502 N N . ILE A 1 175 ? -13.163 3.093 28.883 1.00 65.12 175 ILE A N 1
ATOM 1503 C CA . ILE A 1 175 ? -12.731 2.143 29.915 1.00 65.12 175 ILE A CA 1
ATOM 1504 C C . ILE A 1 175 ? -12.405 2.883 31.209 1.00 65.12 175 ILE A C 1
ATOM 1506 O O . ILE A 1 175 ? -12.746 2.379 32.260 1.00 65.12 175 ILE A O 1
ATOM 1510 N N . ASP A 1 176 ? -11.846 4.091 31.133 1.00 63.66 176 ASP A N 1
ATOM 1511 C CA . ASP A 1 176 ? -11.517 4.886 32.326 1.00 63.66 176 ASP A CA 1
ATOM 1512 C C . ASP A 1 176 ? -12.772 5.466 33.035 1.00 63.66 176 ASP A C 1
ATOM 1514 O O . ASP A 1 176 ? -12.671 5.992 34.136 1.00 63.66 176 ASP A O 1
ATOM 1518 N N . PHE A 1 177 ? -13.953 5.382 32.406 1.00 54.62 177 PHE A N 1
ATOM 1519 C CA . PHE A 1 177 ? -15.249 5.841 32.942 1.00 54.62 177 PHE A CA 1
ATOM 1520 C C . PHE A 1 177 ? -16.103 4.725 33.576 1.00 54.62 177 PHE A C 1
ATOM 1522 O O . PHE A 1 177 ? -17.233 4.998 33.981 1.00 54.62 177 PHE A O 1
ATOM 1529 N N . HIS A 1 178 ? -15.620 3.480 33.597 1.00 46.50 178 HIS A N 1
ATOM 1530 C CA . HIS A 1 178 ? -16.366 2.298 34.040 1.00 46.50 178 HIS A CA 1
ATOM 1531 C C . HIS A 1 178 ? -15.568 1.496 35.058 1.00 46.50 178 HIS A C 1
ATOM 1533 O O . HIS A 1 178 ? -16.228 0.947 35.964 1.00 46.50 178 HIS A O 1
#

Sequence (178 aa):
MWFFYCFFLQKINYQLCLLYISKKKFKFTRFLIYSIFVFNAYQLKFYLSNNIRFTVMNRIWCPAFGTTERCDIAIRVSFVGILFGIFMLSTVFFSLLDKKERLKKIYRFEIQFIILQFILWLALAFVIFRWNREIGAKGNDIFKIYLHILKAILLLSIGMWIVSHEEKLKIKKKIDFH

Nearest PDB structures (foldseek):
  8d9o-assembly1_A  TM=4.601E-01  e=2.612E-01  synthetic construct
  7vg4-assembly3_F  TM=5.893E-01  e=3.407E+00  Methylorubrum extorquens AM1
  8cda-assembly2_G  TM=4.856E-01  e=5.637E+00  Mycobacteroides abscessus ATCC 199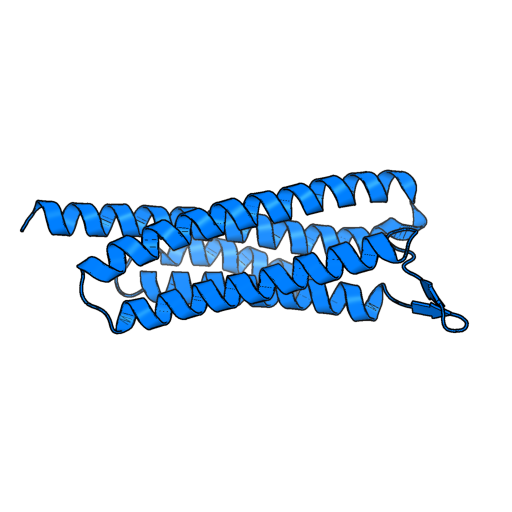77

Radius of gyration: 18.69 Å; Cα contacts (8 Å, |Δi|>4): 130; chains: 1; bounding box: 41×31×60 Å

Organism: NCBI:txid1195612

Mean predicted aligned error: 9.65 Å

Foldseek 3Di:
DVVVVLVVLVVVLVVLVVQPPDPVVLLVSQLVLLVVLLVLLVVQLVLLVPVQWDQDPNDTGGLLQRDPVLSVLSNVLSVVSNVLSVVSNVLSVVVVPDDLPVNLVSLVVQLVSLVVNLVSLVVNVVSSVVSDVVNPDPNVPSSVVSVSSSVSNNSSSVVSNVSSVVVSVVSVVVVVVD

pLDDT: mean 74.01, std 16.14, range [28.08, 92.5]

Secondary structure (DSSP, 8-state):
-HHHHHHHHHHHHHHHHHGGG-HHHHHHHHHHHHHHHHHHHHHHHHHIIIII-EEETTEEE-TTTSSHHHHHHHHHHHHHHHHHHHHHHHHHHHHHHS-HHHHHHHHHHHHHHHHHHHHHHHHHHHHHHHHHHHHGGGGHHHHHHHHHHHHHHHHHHHHHHHHHHHHHHHHHHHHTT-

Solvent-accessible surface area (backbone atoms only — not comparable to full-atom values): 9753 Å² total; per-residue (Å²): 118,69,71,60,50,57,54,49,50,55,52,46,58,56,51,56,66,67,55,68,84,41,84,80,40,48,63,52,50,51,50,49,54,33,49,51,44,25,50,49,25,45,50,51,27,51,47,47,59,68,77,36,51,43,76,56,93,92,38,71,43,19,77,74,56,77,35,48,67,59,45,52,50,54,37,51,54,23,49,51,45,29,54,50,26,50,51,55,43,50,52,57,56,50,67,73,77,61,61,79,72,61,50,60,56,52,55,53,52,50,52,52,50,42,52,53,51,45,52,53,53,49,52,49,49,53,54,49,56,55,48,47,71,74,62,47,82,88,35,47,71,68,48,49,56,52,51,52,52,51,51,51,49,53,53,46,39,52,52,52,45,54,56,54,52,52,50,55,52,54,52,50,58,62,55,80,76,109